Protein AF-A0AAQ3VJ82-F1 (afdb_monomer_lite)

Structure (mmCIF, N/CA/C/O backbone):
data_AF-A0AAQ3VJ82-F1
#
_entry.id   AF-A0AAQ3VJ82-F1
#
loop_
_atom_site.group_PDB
_atom_site.id
_atom_site.type_symbol
_atom_site.label_atom_id
_atom_site.label_alt_id
_atom_site.label_comp_id
_atom_site.label_asym_id
_atom_site.label_entity_id
_atom_site.label_seq_id
_atom_site.pdbx_PDB_ins_code
_atom_site.Cartn_x
_atom_site.Cartn_y
_atom_site.Cartn_z
_atom_site.occupancy
_atom_site.B_iso_or_equiv
_atom_site.auth_seq_id
_atom_site.auth_comp_id
_atom_site.auth_asym_id
_atom_site.auth_atom_id
_atom_site.pdbx_PDB_model_num
ATOM 1 N N . MET A 1 1 ? -21.126 -8.431 14.254 1.00 80.31 1 MET A N 1
ATOM 2 C CA . MET A 1 1 ? -21.073 -7.791 15.590 1.00 80.31 1 MET A CA 1
ATOM 3 C C . MET A 1 1 ? -19.767 -8.140 16.291 1.00 80.31 1 MET A C 1
ATOM 5 O O . MET A 1 1 ? -18.960 -7.246 16.484 1.00 80.31 1 MET A O 1
ATOM 9 N N . ARG A 1 2 ? -19.495 -9.428 16.570 1.00 90.62 2 ARG A N 1
ATOM 10 C CA . ARG A 1 2 ? -18.223 -9.880 17.177 1.00 90.62 2 ARG A CA 1
ATOM 11 C C . ARG A 1 2 ? -16.973 -9.375 16.441 1.00 90.62 2 ARG A C 1
ATOM 13 O O . ARG A 1 2 ? -16.099 -8.816 17.083 1.00 90.62 2 ARG A O 1
ATOM 20 N N . GLN A 1 3 ? -16.903 -9.546 15.116 1.00 94.69 3 GLN A N 1
ATOM 21 C CA . GLN A 1 3 ? -15.734 -9.140 14.318 1.00 94.69 3 GLN A CA 1
ATOM 22 C C . GLN A 1 3 ? -15.453 -7.636 14.415 1.00 94.69 3 GLN A C 1
ATOM 24 O O . GLN A 1 3 ? -14.332 -7.253 14.723 1.00 94.69 3 GLN A O 1
ATOM 29 N N . PHE A 1 4 ? -16.486 -6.805 14.237 1.00 94.12 4 PHE A N 1
ATOM 30 C CA . PHE A 1 4 ? -16.380 -5.355 14.405 1.00 94.12 4 PHE A CA 1
ATOM 31 C C . PHE A 1 4 ? -15.902 -4.973 15.810 1.00 94.12 4 PHE A C 1
ATOM 33 O O . PHE A 1 4 ? -14.953 -4.214 15.940 1.00 94.12 4 PHE A O 1
ATOM 40 N N . GLY A 1 5 ? -16.526 -5.528 16.857 1.00 94.19 5 GLY A N 1
ATOM 41 C CA . GLY A 1 5 ? -16.146 -5.230 18.238 1.00 94.19 5 GLY A CA 1
ATOM 42 C C . GLY A 1 5 ? -14.685 -5.576 18.525 1.00 94.19 5 GLY A C 1
ATOM 43 O O . GLY A 1 5 ? -13.965 -4.749 19.067 1.00 94.19 5 GLY A O 1
ATOM 44 N N . LEU A 1 6 ? -14.225 -6.756 18.094 1.00 96.62 6 LEU A N 1
ATOM 45 C CA . LEU A 1 6 ? -12.824 -7.167 18.239 1.00 96.62 6 LEU A CA 1
ATOM 46 C C . LEU A 1 6 ? -11.866 -6.251 17.465 1.00 96.62 6 LEU A C 1
ATOM 48 O O . LEU A 1 6 ? -10.842 -5.860 18.018 1.00 96.62 6 LEU A O 1
ATOM 52 N N . ALA A 1 7 ? -12.202 -5.885 16.223 1.00 96.94 7 ALA A N 1
ATOM 53 C CA . ALA A 1 7 ? -11.397 -4.968 15.418 1.00 96.94 7 ALA A CA 1
ATOM 54 C C . ALA A 1 7 ? -11.310 -3.581 16.071 1.00 96.94 7 ALA A C 1
ATOM 56 O O . ALA A 1 7 ? -10.218 -3.055 16.262 1.00 96.94 7 ALA A O 1
ATOM 57 N N . LEU A 1 8 ? -12.438 -3.014 16.503 1.00 95.75 8 LEU A N 1
ATOM 58 C CA . LEU A 1 8 ? -12.469 -1.714 17.171 1.00 95.75 8 LEU A CA 1
ATOM 59 C C . LEU A 1 8 ? -11.695 -1.737 18.498 1.00 95.75 8 LEU A C 1
ATOM 61 O O . LEU A 1 8 ? -10.925 -0.822 18.773 1.00 95.75 8 LEU A O 1
ATOM 65 N N . THR A 1 9 ? -11.842 -2.790 19.307 1.00 96.50 9 THR A N 1
ATOM 66 C CA . THR A 1 9 ? -11.055 -2.957 20.538 1.00 96.50 9 THR A CA 1
ATOM 67 C C . THR A 1 9 ? -9.558 -3.040 20.241 1.00 96.50 9 THR A C 1
ATOM 69 O O . THR A 1 9 ? -8.780 -2.380 20.925 1.00 96.50 9 THR A O 1
ATOM 72 N N . ALA A 1 10 ? -9.147 -3.801 19.222 1.00 96.94 10 ALA A N 1
ATOM 73 C CA . ALA A 1 10 ? -7.745 -3.900 18.821 1.00 96.94 10 ALA A CA 1
ATOM 74 C C . ALA A 1 10 ? -7.190 -2.546 18.352 1.00 96.94 10 ALA A C 1
ATOM 76 O O . ALA A 1 10 ? -6.123 -2.134 18.800 1.00 96.94 10 ALA A O 1
ATOM 77 N N . MET A 1 11 ? -7.937 -1.820 17.515 1.00 97.00 11 MET A N 1
ATOM 78 C CA . MET A 1 11 ? -7.560 -0.487 17.037 1.00 97.00 11 MET A CA 1
ATOM 79 C C . MET A 1 11 ? -7.413 0.514 18.190 1.00 97.00 11 MET A C 1
ATOM 81 O O . MET A 1 11 ? -6.442 1.268 18.240 1.00 97.00 11 MET A O 1
ATOM 85 N N . ASN A 1 12 ? -8.350 0.504 19.142 1.00 94.94 12 ASN A N 1
ATOM 86 C CA . ASN A 1 12 ? -8.301 1.381 20.311 1.00 94.94 12 ASN A CA 1
ATOM 87 C C . ASN A 1 12 ? -7.119 1.046 21.228 1.00 94.94 12 ASN A C 1
ATOM 89 O O . ASN A 1 12 ? -6.454 1.958 21.713 1.00 94.94 12 ASN A O 1
ATOM 93 N N . LEU A 1 13 ? -6.831 -0.242 21.444 1.00 94.88 13 LEU A N 1
ATOM 94 C CA . LEU A 1 13 ? -5.669 -0.676 22.222 1.00 94.88 13 LEU A CA 1
ATOM 95 C C . LEU A 1 13 ? -4.364 -0.180 21.588 1.00 94.88 13 LEU A C 1
ATOM 97 O O . LEU A 1 13 ? -3.516 0.374 22.284 1.00 94.88 13 LEU A O 1
ATOM 101 N N . VAL A 1 14 ? -4.217 -0.338 20.269 1.00 94.88 14 VAL A N 1
ATOM 102 C CA . VAL A 1 14 ? -3.027 0.125 19.542 1.00 94.88 14 VAL A CA 1
ATOM 103 C C . VAL A 1 14 ? -2.862 1.637 19.659 1.00 94.88 14 VAL A C 1
ATOM 105 O O . VAL A 1 14 ? -1.775 2.084 20.008 1.00 94.88 14 VAL A O 1
ATOM 108 N N . GLN A 1 15 ? -3.919 2.424 19.446 1.00 92.31 15 GLN A N 1
ATOM 109 C CA . GLN A 1 15 ? -3.841 3.886 19.568 1.00 92.31 15 GLN A CA 1
ATOM 110 C C . GLN A 1 15 ? -3.507 4.368 20.982 1.00 92.31 15 GLN A C 1
ATOM 112 O O . GLN A 1 15 ? -2.839 5.385 21.144 1.00 92.31 15 GLN A O 1
ATOM 117 N N . GLN A 1 16 ? -3.970 3.660 22.014 1.00 90.62 16 GLN A N 1
ATOM 118 C CA . GLN A 1 16 ? -3.642 4.002 23.399 1.00 90.62 16 GLN A CA 1
ATOM 119 C C . GLN A 1 16 ? -2.187 3.676 23.748 1.00 90.62 16 GLN A C 1
ATOM 121 O O . GLN A 1 16 ? -1.597 4.346 24.595 1.00 90.62 16 GLN A O 1
ATOM 126 N N . GLN A 1 17 ? -1.615 2.655 23.108 1.00 92.62 17 GLN A N 1
ATOM 127 C CA . GLN A 1 17 ? -0.292 2.150 23.447 1.00 92.62 17 GLN A CA 1
ATOM 128 C C . GLN A 1 17 ? 0.816 2.753 22.573 1.00 92.62 17 GLN A C 1
ATOM 130 O O . GLN A 1 17 ? 1.857 3.125 23.103 1.00 92.62 17 GLN A O 1
ATOM 135 N N . VAL A 1 18 ? 0.611 2.868 21.258 1.00 94.44 18 VAL A N 1
ATOM 136 C CA . VAL A 1 18 ? 1.641 3.201 20.259 1.00 94.44 18 VAL A CA 1
ATOM 137 C C . VAL A 1 18 ? 1.409 4.603 19.699 1.00 94.44 18 VAL A C 1
ATOM 139 O O . VAL A 1 18 ? 0.488 4.821 18.916 1.00 94.44 18 VAL A O 1
ATOM 142 N N . SER A 1 19 ? 2.261 5.564 20.072 1.00 93.12 19 SER A N 1
ATOM 143 C CA . SER A 1 19 ? 2.052 6.984 19.754 1.00 93.12 19 SER A CA 1
ATOM 144 C C . SER A 1 19 ? 2.958 7.503 18.634 1.00 93.12 19 SER A C 1
ATOM 146 O O . SER A 1 19 ? 4.189 7.481 18.754 1.00 93.12 19 SER A O 1
ATOM 148 N N . SER A 1 20 ? 2.343 8.093 17.602 1.00 93.38 20 SER A N 1
ATOM 149 C CA . SER A 1 20 ? 3.053 8.802 16.525 1.00 93.38 20 SER A CA 1
ATOM 150 C C . SER A 1 20 ? 3.642 10.131 16.985 1.00 93.38 20 SER A C 1
ATOM 152 O O . SER A 1 20 ? 4.711 10.523 16.525 1.00 93.38 20 SER A O 1
ATOM 154 N N . THR A 1 21 ? 3.028 10.783 17.976 1.00 91.88 21 THR A N 1
ATOM 155 C CA . THR A 1 21 ? 3.615 11.973 18.608 1.00 91.88 21 THR A CA 1
ATOM 156 C C . THR A 1 21 ? 4.913 11.627 19.344 1.00 91.88 21 THR A C 1
ATOM 158 O O . THR A 1 21 ? 5.908 12.336 19.197 1.00 91.88 21 THR A O 1
ATOM 161 N N . ARG A 1 22 ? 4.947 10.514 20.096 1.00 93.12 22 ARG A N 1
ATOM 162 C CA . ARG A 1 22 ? 6.192 10.054 20.742 1.00 93.12 22 ARG A CA 1
ATOM 163 C C . ARG A 1 22 ? 7.254 9.682 19.717 1.00 93.12 22 ARG A C 1
ATOM 165 O O . ARG A 1 22 ? 8.410 10.032 19.916 1.00 93.12 22 ARG A O 1
ATOM 172 N N . TYR A 1 23 ? 6.864 9.032 18.621 1.00 94.38 23 TYR A N 1
ATOM 173 C CA . TYR A 1 23 ? 7.785 8.751 17.521 1.00 94.38 23 TYR A CA 1
ATOM 174 C C . TYR A 1 23 ? 8.403 10.032 16.965 1.00 94.38 23 TYR A C 1
ATOM 176 O O . TYR A 1 23 ? 9.620 10.116 16.870 1.00 94.38 23 TYR A O 1
ATOM 184 N N . GLY A 1 24 ? 7.590 11.048 16.661 1.00 92.31 24 GLY A N 1
ATOM 185 C CA . GLY A 1 24 ? 8.089 12.333 16.172 1.00 92.31 24 GLY A CA 1
ATOM 186 C C . GLY A 1 24 ? 9.051 13.014 17.149 1.00 92.31 24 GLY A C 1
ATOM 187 O O . GLY A 1 24 ? 10.057 13.573 16.723 1.00 92.31 24 GLY A O 1
ATOM 188 N N . ALA A 1 25 ? 8.793 12.939 18.458 1.00 92.81 25 ALA A N 1
ATOM 189 C CA . ALA A 1 25 ? 9.717 13.461 19.465 1.00 92.81 25 ALA A CA 1
ATOM 190 C C . ALA A 1 25 ? 11.056 12.701 19.458 1.00 92.81 25 ALA A C 1
ATOM 192 O O . ALA A 1 25 ? 12.106 13.324 19.329 1.00 92.81 25 ALA A O 1
ATOM 193 N N . VAL A 1 26 ? 11.014 11.366 19.520 1.00 95.38 26 VAL A N 1
ATOM 194 C CA . VAL A 1 26 ? 12.213 10.510 19.559 1.00 95.38 26 VAL A CA 1
ATOM 195 C C . VAL A 1 26 ? 13.024 10.615 18.270 1.00 95.38 26 VAL A C 1
ATOM 197 O O . VAL A 1 26 ? 14.235 10.777 18.337 1.00 95.38 26 VAL A O 1
ATOM 200 N N . ALA A 1 27 ? 12.378 10.634 17.103 1.00 94.38 27 ALA A N 1
ATOM 201 C CA . ALA A 1 27 ? 13.052 10.805 15.817 1.00 94.38 27 ALA A CA 1
ATOM 202 C C . ALA A 1 27 ? 13.878 12.103 15.743 1.00 94.38 27 ALA A C 1
ATOM 204 O O . ALA A 1 27 ? 14.888 12.145 15.047 1.00 94.38 27 ALA A O 1
ATOM 205 N N . ASN A 1 28 ? 13.464 13.149 16.467 1.00 93.12 28 ASN A N 1
ATOM 206 C CA . ASN A 1 28 ? 14.141 14.445 16.486 1.00 93.12 28 ASN A CA 1
ATOM 207 C C . ASN A 1 28 ? 15.198 14.585 17.592 1.00 93.12 28 ASN A C 1
ATOM 209 O O . ASN A 1 28 ? 16.050 15.466 17.493 1.00 93.12 28 ASN A O 1
ATOM 213 N N . THR A 1 29 ? 15.146 13.773 18.652 1.00 95.38 29 THR A N 1
ATOM 214 C CA . THR A 1 29 ? 16.066 13.897 19.799 1.00 95.38 29 THR A CA 1
ATOM 215 C C . THR A 1 29 ? 17.057 12.745 19.921 1.00 95.38 29 THR A C 1
ATOM 217 O O . THR A 1 29 ? 18.184 12.969 20.354 1.00 95.38 29 THR A O 1
ATOM 220 N N . SER A 1 30 ? 16.632 11.530 19.575 1.00 94.62 30 SER A N 1
ATOM 221 C CA . SER A 1 30 ? 17.350 10.267 19.792 1.00 94.62 30 SER A CA 1
ATOM 222 C C . SER A 1 30 ? 16.910 9.238 18.733 1.00 94.62 30 SER A C 1
ATOM 224 O O . SER A 1 30 ? 16.205 8.283 19.052 1.00 94.62 30 SER A O 1
ATOM 226 N N . PRO A 1 31 ? 17.215 9.437 17.438 1.00 93.00 31 PRO A N 1
ATOM 227 C CA . PRO A 1 31 ? 16.721 8.572 16.360 1.00 93.00 31 PRO A CA 1
ATOM 228 C C . PRO A 1 31 ? 17.169 7.104 16.476 1.00 93.00 31 PRO A C 1
ATOM 230 O O . PRO A 1 31 ? 16.482 6.213 15.981 1.00 93.00 31 PRO A O 1
ATOM 233 N N . GLU A 1 32 ? 18.283 6.829 17.152 1.00 92.69 32 GLU A N 1
ATOM 234 C CA . GLU A 1 32 ? 18.744 5.483 17.507 1.00 92.69 32 GLU A CA 1
ATOM 235 C C . GLU A 1 32 ? 17.772 4.727 18.428 1.00 92.69 32 GLU A C 1
ATOM 237 O O . GLU A 1 32 ? 17.793 3.499 18.476 1.00 92.69 32 GLU A O 1
ATOM 242 N N . ASP A 1 33 ? 16.885 5.454 19.113 1.00 92.06 33 ASP A N 1
ATOM 243 C CA . ASP A 1 33 ? 15.837 4.917 19.971 1.00 92.06 33 ASP A CA 1
ATOM 244 C C . ASP A 1 33 ? 14.525 4.645 19.215 1.00 92.06 33 ASP A C 1
ATOM 246 O O . ASP A 1 33 ? 13.503 4.338 19.830 1.00 92.06 33 ASP A O 1
ATOM 250 N N . LEU A 1 34 ? 14.492 4.728 17.887 1.00 93.81 34 LEU A N 1
ATOM 251 C CA . LEU A 1 34 ? 13.300 4.320 17.147 1.00 93.81 34 LEU A CA 1
ATOM 252 C C . LEU A 1 34 ? 13.115 2.790 17.197 1.00 93.81 34 LEU A C 1
ATOM 254 O O . LEU A 1 34 ? 14.095 2.046 17.178 1.00 93.81 34 LEU A O 1
ATOM 258 N N . PRO A 1 35 ? 11.867 2.294 17.307 1.00 92.69 35 PRO A N 1
ATOM 259 C CA . PRO A 1 35 ? 11.600 0.861 17.398 1.00 92.69 35 PRO A CA 1
ATOM 260 C C . PRO A 1 35 ? 11.939 0.157 16.080 1.00 92.69 35 PRO A C 1
ATOM 262 O O . PRO A 1 35 ? 11.506 0.589 15.010 1.00 92.69 35 PRO A O 1
ATOM 265 N N . ALA A 1 36 ? 12.658 -0.961 16.161 1.00 87.69 36 ALA A N 1
ATOM 266 C CA . ALA A 1 36 ? 13.044 -1.745 14.987 1.00 87.69 36 ALA A CA 1
ATOM 267 C C . ALA A 1 36 ? 11.925 -2.675 14.483 1.00 87.69 36 ALA A C 1
ATOM 269 O O . ALA A 1 36 ? 11.941 -3.113 13.334 1.00 87.69 36 ALA A O 1
ATOM 270 N N . ASN A 1 37 ? 10.963 -3.001 15.346 1.00 85.00 37 ASN A N 1
ATOM 271 C CA . ASN A 1 37 ? 9.862 -3.931 15.089 1.00 85.00 37 ASN A CA 1
ATOM 272 C C . ASN A 1 37 ? 8.605 -3.517 15.876 1.00 85.00 37 ASN A C 1
ATOM 274 O O . ASN A 1 37 ? 8.601 -2.533 16.623 1.00 85.00 37 ASN A O 1
ATOM 278 N N . ASP A 1 38 ? 7.505 -4.233 15.677 1.00 81.94 38 ASP A N 1
ATOM 279 C CA . ASP A 1 38 ? 6.223 -3.928 16.300 1.00 81.94 38 ASP A CA 1
ATOM 280 C C . ASP A 1 38 ? 6.119 -4.350 17.770 1.00 81.94 38 ASP A C 1
ATOM 282 O O . ASP A 1 38 ? 5.433 -3.664 18.533 1.00 81.94 38 ASP A O 1
ATOM 286 N N . GLU A 1 39 ? 6.844 -5.376 18.227 1.00 85.81 39 GLU A N 1
ATOM 287 C CA . GLU A 1 39 ? 6.975 -5.657 19.663 1.00 85.81 39 GLU A CA 1
ATOM 288 C C . GLU A 1 39 ? 7.676 -4.516 20.422 1.00 85.81 39 GLU A C 1
ATOM 290 O O . GLU A 1 39 ? 7.238 -4.115 21.507 1.00 85.81 39 GLU A O 1
ATOM 295 N N . GLU A 1 40 ? 8.743 -3.950 19.860 1.00 91.19 40 GLU A N 1
ATOM 296 C CA . GLU A 1 40 ? 9.410 -2.765 20.402 1.00 91.19 40 GLU A CA 1
ATOM 297 C C . GLU A 1 40 ? 8.491 -1.547 20.369 1.00 91.19 40 GLU A C 1
ATOM 299 O O . GLU A 1 40 ? 8.404 -0.814 21.356 1.00 91.19 40 GLU A O 1
ATOM 304 N N . ALA A 1 41 ? 7.753 -1.354 19.273 1.00 92.12 41 ALA A N 1
ATOM 305 C CA . ALA A 1 41 ? 6.802 -0.257 19.167 1.00 92.12 41 ALA A CA 1
ATOM 306 C C . ALA A 1 41 ? 5.712 -0.334 20.250 1.00 92.12 41 ALA A C 1
ATOM 308 O O . ALA A 1 41 ? 5.402 0.669 20.895 1.00 92.12 41 ALA A O 1
ATOM 309 N N . LEU A 1 42 ? 5.175 -1.533 20.503 1.00 88.88 42 LEU A N 1
ATOM 310 C CA . LEU A 1 42 ? 4.190 -1.791 21.558 1.00 88.88 42 LEU A CA 1
ATOM 311 C C . LEU A 1 42 ? 4.770 -1.608 22.964 1.00 88.88 42 LEU A C 1
ATOM 313 O O . LEU A 1 42 ? 4.172 -0.921 23.795 1.00 88.88 42 LEU A O 1
ATOM 317 N N . SER A 1 43 ? 5.925 -2.215 23.244 1.00 90.81 43 SER A N 1
ATOM 318 C CA . SER A 1 43 ? 6.533 -2.199 24.582 1.00 90.81 43 SER A CA 1
ATOM 319 C C . SER A 1 43 ? 7.008 -0.807 24.999 1.00 90.81 43 SER A C 1
ATOM 321 O O . SER A 1 43 ? 6.855 -0.426 26.159 1.00 90.81 43 SER A O 1
ATOM 323 N N . ARG A 1 44 ? 7.530 -0.022 24.054 1.00 93.19 44 ARG A N 1
ATOM 324 C CA . ARG A 1 44 ? 8.018 1.346 24.292 1.00 93.19 44 ARG A CA 1
ATOM 325 C C . ARG A 1 44 ? 6.926 2.396 24.095 1.00 93.19 44 ARG A C 1
ATOM 327 O O . ARG A 1 44 ? 7.059 3.534 24.539 1.00 93.19 44 ARG A O 1
ATOM 334 N N . GLY A 1 45 ? 5.840 2.017 23.428 1.00 94.38 45 GLY A N 1
ATOM 335 C CA . GLY A 1 45 ? 4.728 2.890 23.083 1.00 94.38 45 GLY A CA 1
ATOM 336 C C . GLY A 1 45 ? 5.095 3.996 22.095 1.00 94.38 45 GLY A C 1
ATOM 337 O O . GLY A 1 45 ? 4.574 5.110 22.181 1.00 94.38 45 GLY A O 1
ATOM 338 N N . ILE A 1 46 ? 6.020 3.701 21.185 1.00 94.75 46 ILE A N 1
ATOM 339 C CA . ILE A 1 46 ? 6.560 4.607 20.167 1.00 94.75 46 ILE A CA 1
ATOM 340 C C . ILE A 1 46 ? 6.240 3.980 18.812 1.00 94.75 46 ILE A C 1
ATOM 342 O O . ILE A 1 46 ? 6.545 2.813 18.614 1.00 94.75 46 ILE A O 1
ATOM 346 N N . GLY A 1 47 ? 5.640 4.706 17.870 1.00 94.56 47 GLY A N 1
ATOM 347 C CA . GLY A 1 47 ? 5.433 4.154 16.528 1.00 94.56 47 GLY A CA 1
ATOM 348 C C . GLY A 1 47 ? 4.614 5.034 15.596 1.00 94.56 47 GLY A C 1
ATOM 349 O O . GLY A 1 47 ? 3.817 5.859 16.036 1.00 94.56 47 GLY A O 1
ATOM 350 N N . ILE A 1 48 ? 4.804 4.829 14.297 1.00 93.38 48 ILE A N 1
ATOM 351 C CA . ILE A 1 48 ? 4.031 5.467 13.218 1.00 93.38 48 ILE A CA 1
ATOM 352 C C . ILE A 1 48 ? 3.045 4.477 12.592 1.00 93.38 48 ILE A C 1
ATOM 354 O O . ILE A 1 48 ? 2.887 3.356 13.083 1.00 93.38 48 ILE A O 1
ATOM 358 N N . CYS A 1 49 ? 2.389 4.884 11.503 1.00 94.69 49 CYS A N 1
ATOM 359 C CA . CYS A 1 49 ? 1.358 4.108 10.818 1.00 94.69 49 CYS A CA 1
ATOM 360 C C . CYS A 1 49 ? 1.768 2.655 10.535 1.00 94.69 49 CYS A C 1
ATOM 362 O O . CYS A 1 49 ? 1.025 1.737 10.878 1.00 94.69 49 CYS A O 1
ATOM 364 N N . GLY A 1 50 ? 2.990 2.420 10.042 1.00 94.00 50 GLY A N 1
ATOM 365 C CA . GLY A 1 50 ? 3.532 1.071 9.832 1.00 94.00 50 GLY A CA 1
ATOM 366 C C . GLY A 1 50 ? 3.558 0.210 11.095 1.00 94.00 50 GLY A C 1
ATOM 367 O O . GLY A 1 50 ? 3.077 -0.924 11.081 1.00 94.00 50 GLY A O 1
ATOM 368 N N . ASN A 1 51 ? 4.067 0.750 12.206 1.00 94.44 51 ASN A N 1
ATOM 369 C CA . ASN A 1 51 ? 4.138 0.017 13.471 1.00 94.44 51 ASN A CA 1
ATOM 370 C C . ASN A 1 51 ? 2.740 -0.278 14.029 1.00 94.44 51 ASN A C 1
ATOM 372 O O . ASN A 1 51 ? 2.478 -1.380 14.508 1.00 94.44 51 ASN A O 1
ATOM 376 N N . GLN A 1 52 ? 1.839 0.702 13.955 1.00 95.62 52 GLN A N 1
ATOM 377 C CA . GLN A 1 52 ? 0.474 0.579 14.459 1.00 95.62 52 GLN A CA 1
ATOM 378 C C . GLN A 1 52 ? -0.335 -0.451 13.667 1.00 95.62 52 GLN A C 1
ATOM 380 O O . GLN A 1 52 ? -0.998 -1.293 14.271 1.00 95.62 52 GLN A O 1
ATOM 385 N N . VAL A 1 53 ? -0.252 -0.440 12.333 1.00 96.88 53 VAL A N 1
ATOM 386 C CA . VAL A 1 53 ? -0.930 -1.447 11.506 1.00 96.88 53 VAL A CA 1
ATOM 387 C C . VAL A 1 53 ? -0.333 -2.834 11.734 1.00 96.88 53 VAL A C 1
ATOM 389 O O . VAL A 1 53 ? -1.099 -3.779 11.902 1.00 96.88 53 VAL A O 1
ATOM 392 N N . SER A 1 54 ? 0.993 -2.973 11.837 1.00 95.25 54 SER A N 1
ATOM 393 C CA . SER A 1 54 ? 1.617 -4.266 12.163 1.00 95.25 54 SER A CA 1
ATOM 394 C C . SER A 1 54 ? 1.108 -4.826 13.496 1.00 95.25 54 SER A C 1
ATOM 396 O O . SER A 1 54 ? 0.628 -5.961 13.554 1.00 95.25 54 SER A O 1
ATOM 398 N N . ALA A 1 55 ? 1.104 -4.002 14.551 1.00 95.19 55 ALA A N 1
ATOM 399 C CA . ALA A 1 55 ? 0.579 -4.374 15.862 1.00 95.19 55 ALA A CA 1
ATOM 400 C C . ALA A 1 55 ? -0.915 -4.744 15.804 1.00 95.19 55 ALA A C 1
ATOM 402 O O . ALA A 1 55 ? -1.338 -5.749 16.384 1.00 95.19 55 ALA A O 1
ATOM 403 N N . PHE A 1 56 ? -1.715 -3.965 15.071 1.00 96.75 56 PHE A N 1
ATOM 404 C CA . PHE A 1 56 ? -3.136 -4.233 14.867 1.00 96.75 56 PHE A CA 1
ATOM 405 C C . PHE A 1 56 ? -3.373 -5.574 14.170 1.00 96.75 56 PHE A C 1
ATOM 407 O O . PHE A 1 56 ? -4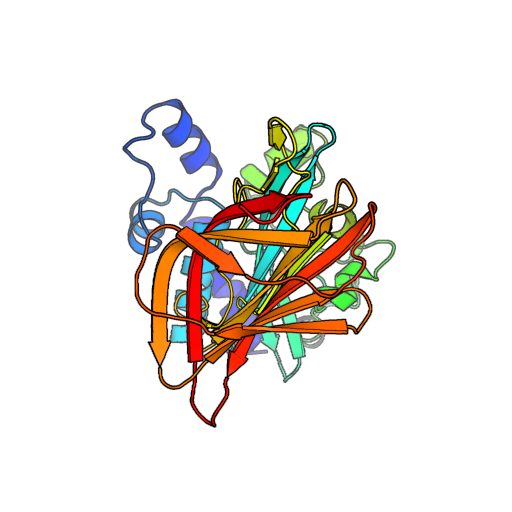.167 -6.374 14.663 1.00 96.75 56 PHE A O 1
ATOM 414 N N . LEU A 1 57 ? -2.677 -5.846 13.063 1.00 96.75 57 LEU A N 1
ATOM 415 C CA . LEU A 1 57 ? -2.799 -7.098 12.312 1.00 96.75 57 LEU A CA 1
ATOM 416 C C . LEU A 1 57 ? -2.371 -8.304 13.158 1.00 96.75 57 LEU A C 1
ATOM 418 O O . LEU A 1 57 ? -3.036 -9.343 13.124 1.00 96.75 57 LEU A O 1
ATOM 422 N N . ASN A 1 58 ? -1.338 -8.139 13.989 1.00 93.75 58 ASN A N 1
ATOM 423 C CA . ASN A 1 58 ? -0.907 -9.141 14.961 1.00 93.75 58 ASN A CA 1
ATOM 424 C C . ASN A 1 58 ? -2.017 -9.483 15.966 1.00 93.75 58 ASN A C 1
ATOM 426 O O . ASN A 1 58 ? -2.338 -10.655 16.181 1.00 93.75 58 ASN A O 1
ATOM 430 N N . ILE A 1 59 ? -2.642 -8.468 16.569 1.00 94.88 59 ILE A N 1
ATOM 431 C CA . ILE A 1 59 ? -3.748 -8.659 17.518 1.00 94.88 59 ILE A CA 1
ATOM 432 C C . ILE A 1 59 ? -4.962 -9.273 16.810 1.00 94.88 59 ILE A C 1
ATOM 434 O O . ILE A 1 59 ? -5.517 -10.262 17.293 1.00 94.88 59 ILE A O 1
ATOM 438 N N . ALA A 1 60 ? -5.353 -8.716 15.661 1.00 96.31 60 ALA A N 1
ATOM 439 C CA . ALA A 1 60 ? -6.508 -9.145 14.880 1.00 96.31 60 ALA A CA 1
ATOM 440 C C . ALA A 1 60 ? -6.409 -10.628 14.495 1.00 96.31 60 ALA A C 1
ATOM 442 O O . ALA A 1 60 ? -7.350 -11.392 14.726 1.00 96.31 60 ALA A O 1
ATOM 443 N N . THR A 1 61 ? -5.243 -11.055 14.005 1.00 94.12 61 THR A N 1
ATOM 444 C CA . THR A 1 61 ? -4.978 -12.453 13.643 1.00 94.12 61 THR A CA 1
ATOM 445 C C . THR A 1 61 ? -5.088 -13.372 14.863 1.00 94.12 61 THR A C 1
ATOM 447 O O . THR A 1 61 ? -5.774 -14.394 14.808 1.00 94.12 61 THR A O 1
ATOM 450 N N . ARG A 1 62 ? -4.502 -12.990 16.009 1.00 94.38 62 ARG A N 1
ATOM 451 C CA . ARG A 1 62 ? -4.542 -13.793 17.251 1.00 94.38 62 ARG A CA 1
ATOM 452 C C . ARG A 1 62 ? -5.951 -13.969 17.820 1.00 94.38 62 ARG A C 1
ATOM 454 O O . ARG A 1 62 ? -6.228 -14.993 18.438 1.00 94.38 62 ARG A O 1
ATOM 461 N N . VAL A 1 63 ? -6.853 -13.009 17.604 1.00 95.69 63 VAL A N 1
ATOM 462 C CA . VAL A 1 63 ? -8.262 -13.114 18.036 1.00 95.69 63 VAL A CA 1
ATOM 463 C C . VAL A 1 63 ? -9.186 -13.722 16.965 1.00 95.69 63 VAL A C 1
ATOM 465 O O . VAL A 1 63 ? -10.408 -13.791 17.156 1.00 95.69 63 VAL A O 1
ATOM 468 N N . GLY A 1 64 ? -8.607 -14.218 15.866 1.00 95.06 64 GLY A N 1
ATOM 469 C CA . GLY A 1 64 ? -9.297 -14.961 14.812 1.00 95.06 64 GLY A CA 1
ATOM 470 C C . GLY A 1 64 ? -10.046 -14.084 13.809 1.00 95.06 64 GLY A C 1
ATOM 471 O O . GLY A 1 64 ? -11.106 -14.488 13.327 1.00 95.06 64 GLY A O 1
ATOM 472 N N . LEU A 1 65 ? -9.553 -12.875 13.532 1.00 96.38 65 LEU A N 1
ATOM 473 C CA . LEU A 1 65 ? -10.056 -12.033 12.445 1.00 96.38 65 LEU A CA 1
ATOM 474 C C . LEU A 1 65 ? -9.276 -12.303 11.155 1.00 96.38 65 LEU A C 1
ATOM 476 O O . LEU A 1 65 ? -8.057 -12.442 11.175 1.00 96.38 65 LEU A O 1
ATOM 480 N N . GLU A 1 66 ? -9.989 -12.323 10.029 1.00 96.31 66 GLU A N 1
ATOM 481 C CA . GLU A 1 66 ? -9.382 -12.220 8.699 1.00 96.31 66 GLU A CA 1
ATOM 482 C C . GLU A 1 66 ? -9.143 -10.729 8.430 1.00 96.31 66 GLU A C 1
ATOM 484 O O . GLU A 1 66 ? -10.100 -9.954 8.325 1.00 96.31 66 GLU A O 1
ATOM 489 N N . ALA A 1 67 ? -7.877 -10.321 8.405 1.00 96.94 67 ALA A N 1
ATOM 490 C CA . ALA A 1 67 ? -7.458 -8.933 8.274 1.00 96.94 67 ALA A CA 1
ATOM 491 C C . ALA A 1 67 ? -6.206 -8.839 7.403 1.00 96.94 67 ALA A C 1
ATOM 493 O O . ALA A 1 67 ? -5.371 -9.735 7.464 1.00 96.94 67 ALA A O 1
ATOM 494 N N . ARG A 1 68 ? -6.071 -7.753 6.640 1.00 97.50 68 ARG A N 1
ATOM 495 C CA . ARG A 1 68 ? -4.925 -7.482 5.761 1.00 97.50 68 ARG A C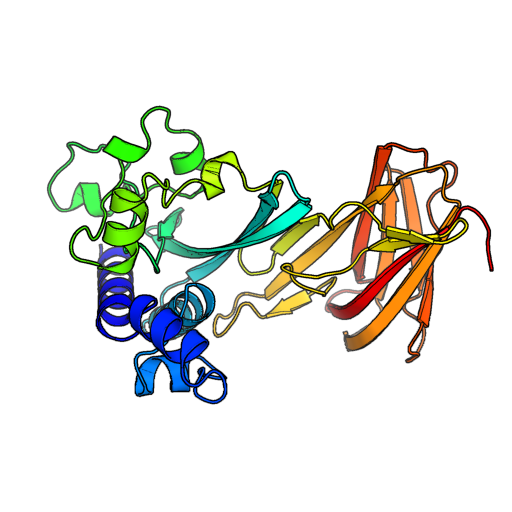A 1
ATOM 496 C C . ARG A 1 68 ? -4.512 -6.018 5.816 1.00 97.50 68 ARG A C 1
ATOM 498 O O . ARG A 1 68 ? -5.339 -5.163 6.144 1.00 97.50 68 ARG A O 1
ATOM 505 N N . SER A 1 69 ? -3.267 -5.724 5.465 1.00 97.81 69 SER A N 1
ATOM 506 C CA . SER A 1 69 ? -2.814 -4.344 5.277 1.00 97.81 69 SER A CA 1
ATOM 507 C C . SER A 1 69 ? -3.476 -3.687 4.064 1.00 97.81 69 SER A C 1
ATOM 509 O O . SER A 1 69 ? -3.901 -4.350 3.111 1.00 97.81 69 SER A O 1
ATOM 511 N N . LEU A 1 70 ? -3.553 -2.362 4.099 1.00 97.56 70 LEU A N 1
ATOM 512 C CA . LEU A 1 70 ? -3.853 -1.528 2.948 1.00 97.56 70 LEU A CA 1
ATOM 513 C C . LEU A 1 70 ? -2.853 -0.372 2.916 1.00 97.56 70 LEU A C 1
ATOM 515 O O . LEU A 1 70 ? -2.929 0.536 3.738 1.00 97.56 70 LEU A O 1
ATOM 519 N N . GLU A 1 71 ? -1.900 -0.434 1.995 1.00 97.00 71 GLU A N 1
ATOM 520 C CA . GLU A 1 71 ? -0.808 0.534 1.870 1.00 97.00 71 GLU A CA 1
ATOM 521 C C . GLU A 1 71 ? -1.068 1.493 0.716 1.00 97.00 71 GLU A C 1
ATOM 523 O O . GLU A 1 71 ? -1.469 1.058 -0.357 1.00 97.00 71 GLU A O 1
ATOM 528 N N . PHE A 1 72 ? -0.802 2.775 0.922 1.00 95.69 72 PHE A N 1
ATOM 529 C CA . PHE A 1 72 ? -0.995 3.856 -0.035 1.00 95.69 72 PHE A CA 1
ATOM 530 C C . PHE A 1 72 ? 0.338 4.531 -0.318 1.00 95.69 72 PHE A C 1
ATOM 532 O O . PHE A 1 72 ? 1.105 4.774 0.614 1.00 95.69 72 PHE A O 1
ATOM 539 N N . TYR A 1 73 ? 0.567 4.899 -1.575 1.00 92.44 73 TYR A N 1
ATOM 540 C CA . TYR A 1 73 ? 1.757 5.637 -1.992 1.00 92.44 73 TYR A CA 1
ATOM 541 C C . TYR A 1 73 ? 1.362 6.758 -2.946 1.00 92.44 73 TYR A C 1
ATOM 543 O O . TYR A 1 73 ? 0.423 6.602 -3.728 1.00 92.44 73 TYR A O 1
ATOM 551 N N . TRP A 1 74 ? 2.047 7.895 -2.852 1.00 90.88 74 TRP A N 1
ATOM 552 C CA . TRP A 1 74 ? 1.884 9.015 -3.777 1.00 90.88 74 TRP A CA 1
ATOM 553 C C . TRP A 1 74 ? 3.112 9.923 -3.775 1.00 90.88 74 TRP A C 1
ATOM 555 O O . TRP A 1 74 ? 3.814 9.993 -2.767 1.00 90.88 74 TRP A O 1
ATOM 565 N N . PRO A 1 75 ? 3.399 10.628 -4.877 1.00 86.06 75 PRO A N 1
ATOM 566 C CA . PRO A 1 75 ? 4.366 11.711 -4.883 1.00 86.06 75 PRO A CA 1
ATOM 567 C C . PRO A 1 75 ? 3.702 13.019 -4.424 1.00 86.06 75 PRO A C 1
ATOM 569 O O . PRO A 1 75 ? 2.497 13.217 -4.606 1.00 86.06 75 PRO A O 1
ATOM 572 N N . ASP A 1 76 ? 4.481 13.937 -3.861 1.00 83.25 76 ASP A N 1
ATOM 573 C CA . ASP A 1 76 ? 4.101 15.350 -3.811 1.00 83.25 76 ASP A CA 1
ATOM 574 C C . ASP A 1 76 ? 4.571 16.117 -5.060 1.00 83.25 76 ASP A C 1
ATOM 576 O O . ASP A 1 76 ? 5.094 15.543 -6.016 1.00 83.25 76 ASP A O 1
ATOM 580 N N . GLU A 1 77 ? 4.364 17.436 -5.073 1.00 81.88 77 GLU A N 1
ATOM 581 C CA . GLU A 1 77 ? 4.752 18.311 -6.189 1.00 81.88 77 GLU A CA 1
ATOM 582 C C . GLU A 1 77 ? 6.268 18.336 -6.449 1.00 81.88 77 GLU A C 1
ATOM 584 O O . GLU A 1 77 ? 6.694 18.661 -7.557 1.00 81.88 77 GLU A O 1
ATOM 589 N N . ALA A 1 78 ? 7.083 17.980 -5.451 1.00 80.44 78 ALA A N 1
ATOM 590 C CA . ALA A 1 78 ? 8.534 17.870 -5.557 1.00 80.44 78 ALA A CA 1
ATOM 591 C C . ALA A 1 78 ? 8.997 16.435 -5.889 1.00 80.44 78 ALA A C 1
ATOM 593 O O . ALA A 1 78 ? 10.195 16.154 -5.827 1.00 80.44 78 ALA A O 1
ATOM 594 N N . ASP A 1 79 ? 8.063 15.541 -6.244 1.00 75.56 79 ASP A N 1
ATOM 595 C CA . ASP A 1 79 ? 8.272 14.105 -6.480 1.00 75.56 79 ASP A CA 1
ATOM 596 C C . ASP A 1 79 ? 8.856 13.367 -5.258 1.00 75.56 79 ASP A C 1
ATOM 598 O O . ASP A 1 79 ? 9.468 12.303 -5.375 1.00 75.56 79 ASP A O 1
ATOM 602 N N . VAL A 1 80 ? 8.654 13.917 -4.053 1.00 81.75 80 VAL A N 1
ATOM 603 C CA . VAL A 1 80 ? 8.967 13.220 -2.804 1.00 81.75 80 VAL A CA 1
ATOM 604 C C . VAL A 1 80 ? 7.853 12.219 -2.539 1.00 81.75 80 VAL A C 1
ATOM 606 O O . VAL A 1 80 ? 6.670 12.562 -2.547 1.00 81.75 80 VAL A O 1
ATOM 609 N N . ARG A 1 81 ? 8.226 10.958 -2.314 1.00 85.12 81 ARG A N 1
ATOM 610 C CA . ARG A 1 81 ? 7.263 9.891 -2.046 1.00 85.12 81 ARG A CA 1
ATOM 611 C C . ARG A 1 81 ? 6.762 9.955 -0.610 1.00 85.12 81 ARG A C 1
ATOM 613 O O . ARG A 1 81 ? 7.536 9.932 0.343 1.00 85.12 81 ARG A O 1
ATOM 620 N N . HIS A 1 82 ? 5.444 9.976 -0.495 1.00 88.62 82 HIS A N 1
ATOM 621 C CA . HIS A 1 82 ? 4.683 9.847 0.734 1.00 88.62 82 HIS A CA 1
ATOM 622 C C . HIS A 1 82 ? 3.993 8.491 0.757 1.00 88.62 82 HIS A C 1
ATOM 624 O O . HIS A 1 82 ? 3.691 7.896 -0.284 1.00 88.62 82 HIS A O 1
ATOM 630 N N . SER A 1 83 ? 3.727 8.010 1.964 1.00 92.88 83 SER A N 1
ATOM 631 C CA . SER A 1 83 ? 3.037 6.747 2.167 1.00 92.88 83 SER A CA 1
ATOM 632 C C . SER A 1 83 ? 2.148 6.801 3.393 1.00 92.88 83 SER A C 1
ATOM 634 O O . SER A 1 83 ? 2.495 7.439 4.387 1.00 92.88 83 SER A O 1
ATOM 636 N N . HIS A 1 84 ? 1.060 6.046 3.355 1.00 95.94 84 HIS A N 1
ATOM 637 C CA . HIS A 1 84 ? 0.245 5.752 4.528 1.00 95.94 84 HIS A CA 1
ATOM 638 C C . HIS A 1 84 ? -0.146 4.284 4.524 1.00 95.94 84 HIS A C 1
ATOM 640 O O . HIS A 1 84 ? -0.153 3.639 3.478 1.00 95.94 84 HIS A O 1
ATOM 646 N N . ILE A 1 85 ? -0.479 3.743 5.686 1.00 96.94 85 ILE A N 1
ATOM 647 C CA . ILE A 1 85 ? -0.939 2.365 5.800 1.00 96.94 85 ILE A CA 1
ATOM 648 C C . ILE A 1 85 ? -2.107 2.289 6.772 1.00 96.94 85 ILE A C 1
ATOM 650 O O . ILE A 1 85 ? -2.108 2.895 7.840 1.00 96.94 85 ILE A O 1
ATOM 654 N N . ALA A 1 86 ? -3.096 1.508 6.370 1.00 97.94 86 ALA A N 1
ATOM 655 C CA . ALA A 1 86 ? -4.308 1.195 7.095 1.00 97.94 86 ALA A CA 1
ATOM 656 C C . ALA A 1 86 ? -4.540 -0.327 7.061 1.00 97.94 86 ALA A C 1
ATOM 658 O O . ALA A 1 86 ? -3.676 -1.097 6.632 1.00 97.94 86 ALA A O 1
ATOM 659 N N . ALA A 1 87 ? -5.707 -0.778 7.512 1.00 98.25 87 ALA A N 1
ATOM 660 C CA . ALA A 1 87 ? -6.086 -2.182 7.494 1.00 98.25 87 ALA A CA 1
ATOM 661 C C . ALA A 1 87 ? -7.491 -2.388 6.921 1.00 98.25 87 ALA A C 1
ATOM 663 O O . ALA A 1 87 ? -8.375 -1.536 7.027 1.00 98.25 87 ALA A O 1
ATOM 664 N N . GLU A 1 88 ? -7.717 -3.570 6.358 1.00 97.88 88 GLU A N 1
ATOM 665 C CA . GLU A 1 88 ? -9.050 -4.069 6.049 1.00 97.88 88 GLU A CA 1
ATOM 666 C C . GLU A 1 88 ? -9.335 -5.309 6.895 1.00 97.88 88 GLU A C 1
ATOM 668 O O . GLU A 1 88 ? -8.509 -6.215 6.978 1.00 97.88 88 GLU A O 1
ATOM 673 N N . VAL A 1 89 ? -10.519 -5.369 7.504 1.00 97.25 89 VAL A N 1
ATOM 674 C CA . VAL A 1 89 ? -10.986 -6.528 8.277 1.00 97.25 89 VAL A CA 1
ATOM 675 C C . VAL A 1 89 ? -12.248 -7.073 7.641 1.00 97.25 89 VAL A C 1
ATOM 677 O O . VAL A 1 89 ? -13.159 -6.318 7.301 1.00 97.25 89 VAL A O 1
ATOM 680 N N . LYS A 1 90 ? -12.347 -8.392 7.503 1.00 95.75 90 LYS A N 1
ATOM 681 C CA . LYS A 1 90 ? -13.547 -9.021 6.961 1.00 95.75 90 LYS A CA 1
ATOM 682 C C . LYS A 1 90 ? -14.632 -9.126 8.028 1.00 95.75 90 LYS A C 1
ATOM 684 O O . LYS A 1 90 ? -14.535 -9.910 8.973 1.00 95.75 90 LYS A O 1
ATOM 689 N N . ILE A 1 91 ? -15.696 -8.350 7.859 1.00 93.00 91 ILE A N 1
ATOM 690 C CA . ILE A 1 91 ? -16.865 -8.305 8.735 1.00 93.00 91 ILE A CA 1
ATOM 691 C C . ILE A 1 91 ? -18.066 -8.834 7.956 1.00 93.00 91 ILE A C 1
ATOM 693 O O . ILE A 1 91 ? -18.438 -8.292 6.918 1.00 93.00 91 ILE A O 1
ATOM 697 N N . SER A 1 92 ? -18.674 -9.921 8.437 1.00 89.19 92 SER A N 1
ATOM 698 C CA . SER A 1 92 ? -19.827 -10.561 7.781 1.00 89.19 92 SER A CA 1
ATOM 699 C C . SER A 1 92 ? -19.581 -10.873 6.291 1.00 89.19 92 SER A C 1
ATOM 701 O O . SER A 1 92 ? -20.469 -10.720 5.456 1.00 89.19 92 SER A O 1
ATOM 703 N N . GLY A 1 93 ? -18.352 -11.274 5.945 1.00 91.50 93 GLY A N 1
ATOM 704 C CA . GLY A 1 93 ? -17.948 -11.601 4.573 1.00 91.50 93 GLY A CA 1
ATOM 705 C C . GLY A 1 93 ? -17.549 -10.408 3.697 1.00 91.50 93 GLY A C 1
ATOM 706 O O . GLY A 1 93 ? -17.122 -10.632 2.567 1.00 91.50 93 GLY A O 1
ATOM 707 N N . LYS A 1 94 ? -17.633 -9.168 4.195 1.00 93.44 94 LYS A N 1
ATOM 708 C CA . LYS A 1 94 ? -17.249 -7.948 3.468 1.00 93.44 94 LYS A CA 1
ATOM 709 C C . LYS A 1 94 ? -16.006 -7.311 4.077 1.00 93.44 94 LYS A C 1
ATOM 711 O O . LYS A 1 94 ? -15.857 -7.309 5.294 1.00 93.44 94 LYS A O 1
ATOM 716 N N . TRP A 1 95 ? -15.131 -6.762 3.241 1.00 96.69 95 TRP A N 1
ATOM 717 C CA . TRP A 1 95 ? -13.995 -5.973 3.714 1.00 96.69 95 TRP A CA 1
ATOM 718 C C . TRP A 1 95 ? -14.481 -4.635 4.268 1.00 96.69 95 TRP A C 1
ATOM 720 O O . TRP A 1 95 ? -15.216 -3.921 3.594 1.00 96.69 95 TRP A O 1
ATOM 730 N N . ALA A 1 96 ? -14.070 -4.317 5.488 1.00 97.00 96 ALA A N 1
ATOM 731 C CA . ALA A 1 96 ? -14.323 -3.051 6.156 1.00 97.00 96 ALA A CA 1
ATOM 732 C C . ALA A 1 96 ? -12.995 -2.323 6.371 1.00 97.00 96 ALA A C 1
ATOM 734 O O . ALA A 1 96 ? -12.027 -2.941 6.819 1.00 97.00 96 ALA A O 1
ATOM 735 N N . PHE A 1 97 ? -12.957 -1.033 6.049 1.00 97.69 97 PHE A N 1
ATOM 736 C CA . PHE A 1 97 ? -11.764 -0.198 6.137 1.00 97.69 97 PHE A CA 1
ATOM 737 C C . PHE A 1 97 ? -11.574 0.378 7.545 1.00 97.69 97 PHE A C 1
ATOM 739 O O . PHE A 1 97 ? -12.502 0.952 8.119 1.00 97.69 97 PHE A O 1
ATOM 746 N N . PHE A 1 98 ? -10.357 0.237 8.073 1.00 97.94 98 PHE A N 1
ATOM 747 C CA . PHE A 1 98 ? -9.918 0.779 9.355 1.00 97.94 98 PHE A CA 1
ATOM 748 C C . PHE A 1 98 ? -8.592 1.514 9.176 1.00 97.94 98 PHE A C 1
ATOM 750 O O . PHE A 1 98 ? -7.563 0.901 8.889 1.00 97.94 98 PHE A O 1
ATOM 757 N N . ASP A 1 99 ? -8.597 2.819 9.409 1.00 97.31 99 ASP A N 1
ATOM 758 C CA . ASP A 1 99 ? -7.379 3.597 9.574 1.00 97.31 99 ASP A CA 1
ATOM 759 C C . ASP A 1 99 ? -6.945 3.521 11.040 1.00 97.31 99 ASP A C 1
ATOM 761 O O . ASP A 1 99 ? -7.495 4.197 11.912 1.00 97.31 99 ASP A O 1
ATOM 765 N N . VAL A 1 100 ? -5.986 2.638 11.317 1.00 96.88 100 VAL A N 1
ATOM 766 C CA . VAL A 1 100 ? -5.533 2.356 12.684 1.00 96.88 100 VAL A CA 1
ATOM 767 C C . VAL A 1 100 ? -4.867 3.580 13.309 1.00 96.88 100 VAL A C 1
ATOM 769 O O . VAL A 1 100 ? -5.025 3.812 14.506 1.00 96.88 100 VAL A O 1
ATOM 772 N N . THR A 1 101 ? -4.166 4.376 12.501 1.00 94.62 101 THR A N 1
ATOM 773 C CA . THR A 1 101 ? -3.425 5.555 12.956 1.00 94.62 101 THR A CA 1
ATOM 774 C C . THR A 1 101 ? -4.344 6.673 13.385 1.00 94.62 101 THR A C 1
ATOM 776 O O . THR A 1 101 ? -4.155 7.244 14.455 1.00 94.62 101 THR A O 1
ATOM 779 N N . TRP A 1 102 ? -5.382 6.935 12.597 1.00 94.00 102 TRP A N 1
ATOM 780 C CA . TRP A 1 102 ? -6.368 7.969 12.912 1.00 94.00 102 TRP A CA 1
ATOM 781 C C . TRP A 1 102 ? -7.527 7.460 13.763 1.00 94.00 102 TRP A C 1
ATOM 783 O O . TRP A 1 102 ? -8.469 8.203 14.050 1.00 94.00 102 TRP A O 1
ATOM 793 N N . GLY A 1 103 ? -7.514 6.175 14.119 1.00 94.81 103 GLY A N 1
ATOM 794 C CA . GLY A 1 103 ? -8.613 5.540 14.829 1.00 94.81 103 GLY A CA 1
ATOM 795 C C . GLY A 1 103 ? -9.935 5.630 14.105 1.00 94.81 103 GLY A C 1
ATOM 796 O O . GLY A 1 103 ? -10.969 5.820 14.745 1.00 94.81 103 GLY A O 1
ATOM 797 N N . THR A 1 104 ? -9.882 5.566 12.778 1.00 95.56 104 THR A N 1
ATOM 798 C CA . THR A 1 104 ? -10.999 5.940 11.926 1.00 95.56 104 THR A CA 1
ATOM 799 C C . THR A 1 104 ? -11.578 4.745 11.189 1.00 95.56 104 THR A C 1
ATOM 801 O O . THR A 1 104 ? -10.863 3.894 10.669 1.00 95.56 104 THR A O 1
ATOM 804 N N . TYR A 1 105 ? -12.901 4.710 11.099 1.00 95.88 105 TYR A N 1
ATOM 805 C CA . TYR A 1 105 ? -13.638 3.854 10.173 1.00 95.88 105 TYR A CA 1
ATOM 806 C C . TYR A 1 105 ? -14.802 4.642 9.566 1.00 95.88 105 TYR A C 1
ATOM 808 O O . TYR A 1 105 ? -15.204 5.677 10.097 1.00 95.88 105 TYR A O 1
ATOM 816 N N . PHE A 1 106 ? -15.360 4.160 8.456 1.00 95.25 106 PHE A N 1
ATOM 817 C CA . PHE A 1 106 ? -16.403 4.878 7.715 1.00 95.25 106 PHE A CA 1
ATOM 818 C C . PHE A 1 106 ? -17.706 4.092 7.732 1.00 95.25 106 PHE A C 1
ATOM 820 O O . PHE A 1 106 ? -17.714 2.895 7.454 1.00 95.25 106 PHE A O 1
ATOM 827 N N . ARG A 1 107 ? -18.817 4.752 8.058 1.00 93.62 107 ARG A N 1
ATOM 828 C CA . ARG A 1 107 ? -20.152 4.138 8.099 1.00 93.62 107 ARG A CA 1
ATOM 829 C C . ARG A 1 107 ? -20.920 4.426 6.817 1.00 93.62 107 ARG A C 1
ATOM 831 O O . ARG A 1 107 ? -20.772 5.493 6.233 1.00 93.62 107 ARG A O 1
ATOM 838 N N . ARG A 1 108 ? -21.782 3.502 6.395 1.00 92.00 108 ARG A N 1
ATOM 839 C CA . ARG A 1 108 ? -22.667 3.699 5.239 1.00 92.00 108 ARG A CA 1
ATOM 840 C C . ARG A 1 108 ? -23.679 4.810 5.466 1.00 92.00 108 ARG A C 1
ATOM 842 O O . ARG A 1 108 ? -23.824 5.664 4.603 1.00 92.00 108 ARG A O 1
ATOM 849 N N . ASP A 1 109 ? -24.346 4.795 6.612 1.00 89.69 109 ASP A N 1
ATOM 850 C CA . ASP A 1 109 ? -25.245 5.857 7.047 1.00 89.69 109 ASP A CA 1
ATOM 851 C C . ASP A 1 109 ? -24.622 6.566 8.265 1.00 89.69 109 ASP A C 1
ATOM 853 O O . ASP A 1 109 ? -24.437 5.939 9.317 1.00 89.69 109 ASP A O 1
ATOM 857 N N . PRO A 1 110 ? -24.269 7.859 8.150 1.00 85.19 110 PRO A N 1
ATOM 858 C CA . PRO A 1 110 ? -23.647 8.609 9.237 1.00 85.19 110 PRO A CA 1
ATOM 859 C C . PRO A 1 110 ? -24.607 8.871 10.407 1.00 85.19 110 PRO A C 1
ATOM 861 O O . PRO A 1 110 ? -24.164 9.092 11.540 1.00 85.19 110 PRO A O 1
ATOM 864 N N . THR A 1 111 ? -25.917 8.803 10.158 1.00 85.38 111 THR A N 1
ATOM 865 C CA . THR A 1 111 ? -26.975 9.018 11.152 1.00 85.38 111 THR A CA 1
ATOM 866 C C . THR A 1 111 ? -27.431 7.724 11.823 1.00 85.38 111 THR A C 1
ATOM 868 O O . THR A 1 111 ? -28.035 7.764 12.899 1.00 85.38 111 THR A O 1
ATOM 871 N N . ALA A 1 112 ? -27.102 6.567 11.238 1.00 82.75 112 ALA A N 1
ATOM 872 C CA . ALA A 1 112 ? -27.516 5.279 11.769 1.00 82.75 112 ALA A CA 1
ATOM 873 C C . ALA A 1 112 ? -26.915 5.013 13.157 1.00 82.75 112 ALA A C 1
ATOM 875 O O . ALA A 1 112 ? -25.705 5.122 13.395 1.00 82.75 112 ALA A O 1
ATOM 876 N N . SER A 1 113 ? -27.784 4.598 14.077 1.00 76.75 113 SER A N 1
ATOM 877 C CA . SER A 1 113 ? -27.454 4.270 15.463 1.00 76.75 113 SER A CA 1
ATOM 878 C C . SER A 1 113 ? -27.876 2.840 15.813 1.00 76.75 113 SER A C 1
ATOM 880 O O . SER A 1 113 ? -28.667 2.207 15.112 1.00 76.75 113 SER A O 1
ATOM 882 N N . GLY A 1 114 ? -27.325 2.308 16.905 1.00 76.81 114 GLY A N 1
ATOM 883 C CA . GLY A 1 114 ? -27.618 0.954 17.374 1.00 76.81 114 GLY A CA 1
ATOM 884 C C . GLY A 1 114 ? -26.753 -0.136 16.734 1.00 76.81 114 GLY A C 1
ATOM 885 O O . GLY A 1 114 ? -25.782 0.121 16.034 1.00 76.81 114 GLY A O 1
ATOM 886 N N . GLN A 1 115 ? -27.077 -1.396 17.025 1.00 74.44 115 GLN A N 1
ATOM 887 C CA . GLN A 1 115 ? -26.203 -2.534 16.709 1.00 74.44 115 GLN A CA 1
ATOM 888 C C . GLN A 1 115 ? -26.072 -2.827 15.208 1.00 74.44 115 GLN A C 1
ATOM 890 O O . GLN A 1 115 ? -25.035 -3.324 14.772 1.00 74.44 115 GLN A O 1
ATOM 895 N N . ALA A 1 116 ? -27.110 -2.538 14.419 1.00 76.88 116 ALA A N 1
ATOM 896 C CA . ALA A 1 116 ? -27.111 -2.806 12.982 1.00 76.88 116 ALA A CA 1
ATOM 897 C C . ALA A 1 116 ? -26.105 -1.921 12.229 1.00 76.88 116 ALA A C 1
ATOM 899 O O . ALA A 1 116 ? -25.417 -2.416 11.338 1.00 76.88 116 ALA A O 1
ATOM 900 N N . SER A 1 117 ? -25.940 -0.657 12.643 1.00 78.56 117 SER A N 1
ATOM 901 C CA . SER A 1 117 ? -25.012 0.277 11.992 1.00 78.56 117 SER A CA 1
ATOM 902 C C . SER A 1 117 ? -23.543 -0.127 12.155 1.00 78.56 117 SER A C 1
ATOM 904 O O . SER A 1 117 ? -22.717 0.185 11.302 1.00 78.56 117 SER A O 1
ATOM 906 N N . LEU A 1 118 ? -23.219 -0.918 13.186 1.00 75.12 118 LEU A N 1
ATOM 907 C CA . LEU A 1 118 ? -21.880 -1.484 13.403 1.00 75.12 118 LEU A CA 1
ATOM 908 C C . LEU A 1 118 ? -21.490 -2.555 12.365 1.00 75.12 118 LEU A C 1
ATOM 910 O O . LEU A 1 118 ? -20.362 -3.047 12.378 1.00 75.12 118 LEU A O 1
ATOM 914 N N . LEU A 1 119 ? -22.421 -2.975 11.501 1.00 79.94 119 LEU A N 1
ATOM 915 C CA . LEU A 1 119 ? -22.172 -3.918 10.402 1.00 79.94 119 LEU A CA 1
ATOM 916 C C . LEU A 1 119 ? -22.099 -3.238 9.038 1.00 79.94 119 LEU A C 1
ATOM 918 O O . LEU A 1 119 ? -21.740 -3.889 8.060 1.00 79.94 119 LEU A O 1
ATOM 922 N N . GLU A 1 120 ? -22.417 -1.950 8.970 1.00 88.69 120 GLU A N 1
ATOM 923 C CA . GLU A 1 120 ? -22.445 -1.179 7.731 1.00 88.69 120 GLU A CA 1
ATOM 924 C C . GLU A 1 120 ? -21.192 -0.317 7.592 1.00 88.69 120 GLU A C 1
ATOM 926 O O . GLU A 1 120 ? -21.254 0.861 7.239 1.00 88.69 120 GLU A O 1
ATOM 931 N N . ILE A 1 121 ? -20.042 -0.914 7.899 1.00 94.12 121 ILE A N 1
ATOM 932 C CA . ILE A 1 121 ? -18.745 -0.271 7.719 1.00 94.12 121 ILE A CA 1
ATOM 933 C C . ILE A 1 121 ? -18.360 -0.385 6.247 1.00 94.12 121 ILE A C 1
ATOM 935 O O . ILE A 1 121 ? -18.470 -1.458 5.652 1.00 94.12 121 ILE A O 1
ATOM 939 N N . LEU A 1 122 ? -17.951 0.732 5.660 1.00 96.06 122 LEU A N 1
ATOM 940 C CA . LEU A 1 122 ? -17.554 0.808 4.264 1.00 96.06 122 LEU A CA 1
ATOM 941 C C . LEU A 1 122 ? -16.195 0.131 4.060 1.00 96.06 122 LEU A C 1
ATOM 943 O O . LEU A 1 122 ? -15.284 0.251 4.882 1.00 96.06 122 LEU A O 1
ATOM 947 N N . SER A 1 123 ? -16.052 -0.556 2.932 1.00 96.56 123 SER A N 1
ATOM 948 C CA . SER A 1 123 ? -14.740 -0.882 2.364 1.00 96.56 123 SER A CA 1
ATOM 949 C C . SER A 1 123 ? -13.999 0.389 1.929 1.00 96.56 123 SER A C 1
ATOM 951 O O . SER A 1 123 ? -14.599 1.464 1.833 1.00 96.56 123 SER A O 1
ATOM 953 N N . PHE A 1 124 ? -12.705 0.280 1.608 1.00 96.25 124 PHE A N 1
ATOM 954 C CA . PHE A 1 124 ? -11.947 1.434 1.116 1.00 96.25 124 PHE A CA 1
ATOM 955 C C . PHE A 1 124 ? -12.538 2.000 -0.182 1.00 96.25 124 PHE A C 1
ATOM 957 O O . PHE A 1 124 ? -12.705 3.211 -0.296 1.00 96.25 124 PHE A O 1
ATOM 964 N N . ASP A 1 125 ? -12.899 1.139 -1.140 1.00 95.31 125 ASP A N 1
ATOM 965 C CA . ASP A 1 125 ? -13.449 1.579 -2.430 1.00 95.31 125 ASP A CA 1
ATOM 966 C C . ASP A 1 125 ? -14.810 2.263 -2.258 1.00 95.31 125 ASP A C 1
ATOM 968 O O . ASP A 1 125 ? -15.078 3.286 -2.887 1.00 95.31 125 ASP A O 1
ATOM 972 N N . GLU A 1 126 ? -15.655 1.744 -1.363 1.00 96.06 126 GLU A N 1
ATOM 973 C CA . GLU A 1 126 ? -16.927 2.387 -1.037 1.00 96.06 126 GLU A CA 1
ATOM 974 C C . GLU A 1 126 ? -16.703 3.741 -0.356 1.00 96.06 126 GLU A C 1
ATOM 976 O O . GLU A 1 126 ? -17.319 4.718 -0.768 1.00 96.06 126 GLU A O 1
ATOM 981 N N . ALA A 1 127 ? -15.801 3.829 0.629 1.00 95.62 127 ALA A N 1
ATOM 982 C CA . ALA A 1 127 ? -15.472 5.085 1.308 1.00 95.62 127 ALA A CA 1
ATOM 983 C C . ALA A 1 127 ? -14.858 6.123 0.351 1.00 95.62 127 ALA A C 1
ATOM 985 O O . ALA A 1 127 ? -15.166 7.311 0.447 1.00 95.62 127 ALA A O 1
ATOM 986 N N . LYS A 1 128 ? -14.033 5.680 -0.607 1.00 94.12 128 LYS A N 1
ATOM 987 C CA . LYS A 1 128 ? -13.447 6.527 -1.656 1.00 94.12 128 LYS A CA 1
ATOM 988 C C . LYS A 1 128 ? -14.511 7.123 -2.579 1.00 94.12 128 LYS A C 1
ATOM 990 O O . LYS A 1 128 ? -14.333 8.238 -3.058 1.00 94.12 128 LYS A O 1
ATOM 995 N N . ALA A 1 129 ? -15.604 6.399 -2.817 1.00 94.31 129 ALA A N 1
ATOM 996 C CA . ALA A 1 129 ? -16.695 6.828 -3.687 1.00 94.31 129 ALA A CA 1
ATOM 997 C C . ALA A 1 129 ? -17.713 7.773 -3.012 1.00 94.31 129 ALA A C 1
ATOM 999 O O . ALA A 1 129 ? -18.599 8.282 -3.698 1.00 94.31 129 ALA A O 1
ATOM 1000 N N . VAL A 1 130 ? -17.617 8.017 -1.697 1.00 92.38 130 VAL A N 1
ATOM 1001 C CA . VAL A 1 130 ? -18.534 8.912 -0.969 1.00 92.38 130 VAL A CA 1
ATOM 1002 C C . VAL A 1 130 ? -18.156 10.387 -1.196 1.00 92.38 130 VAL A C 1
ATOM 1004 O O . VAL A 1 130 ? -17.048 10.779 -0.828 1.00 92.38 130 VAL A O 1
ATOM 1007 N N . PRO A 1 131 ? -19.062 11.238 -1.727 1.00 86.44 131 PRO A N 1
ATOM 1008 C CA . PRO A 1 131 ? -18.776 12.658 -1.960 1.00 86.44 131 PRO A CA 1
ATOM 1009 C C . PRO A 1 131 ? -18.519 13.477 -0.684 1.00 86.44 131 PRO A C 1
ATOM 1011 O O . PRO A 1 131 ? -17.631 14.322 -0.678 1.00 86.44 131 PRO A O 1
ATOM 1014 N N . ASP A 1 132 ? -19.260 13.212 0.399 1.00 88.31 132 ASP A N 1
ATOM 1015 C CA . ASP A 1 132 ? -19.073 13.836 1.722 1.00 88.31 132 ASP A CA 1
ATOM 1016 C C . ASP A 1 132 ? -18.474 12.831 2.714 1.00 88.31 132 ASP A C 1
ATOM 1018 O O . ASP A 1 132 ? -19.064 12.459 3.727 1.00 88.31 132 ASP A O 1
ATOM 1022 N N . ARG A 1 133 ? -17.293 12.306 2.379 1.00 90.69 133 ARG A N 1
ATOM 1023 C CA . ARG A 1 133 ? -16.640 11.245 3.159 1.00 90.69 133 ARG A CA 1
ATOM 1024 C C . ARG A 1 133 ? -16.459 11.618 4.639 1.00 90.69 133 ARG A C 1
ATOM 1026 O O . ARG A 1 133 ? -16.529 10.736 5.494 1.00 90.69 133 ARG A O 1
ATOM 1033 N N . ALA A 1 134 ? -16.252 12.899 4.948 1.00 87.88 134 ALA A N 1
ATOM 1034 C CA . ALA A 1 134 ? -16.048 13.381 6.311 1.00 87.88 134 ALA A 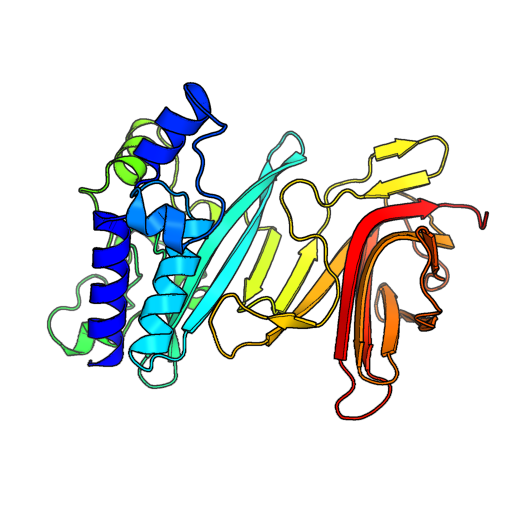CA 1
ATOM 1035 C C . ALA A 1 134 ? -17.264 13.116 7.213 1.00 87.88 134 ALA A C 1
ATOM 1037 O O . ALA A 1 134 ? -17.085 12.652 8.336 1.00 87.88 134 ALA A O 1
ATOM 1038 N N . ALA A 1 135 ? -18.492 13.307 6.715 1.00 91.00 135 ALA A N 1
ATOM 1039 C CA . ALA A 1 135 ? -19.705 13.011 7.483 1.00 91.00 135 ALA A CA 1
ATOM 1040 C C . ALA A 1 135 ? -19.830 11.522 7.855 1.00 91.00 135 ALA A C 1
ATOM 1042 O O . ALA A 1 135 ? -20.425 11.175 8.875 1.00 91.00 135 ALA A O 1
ATOM 1043 N N . HIS A 1 136 ? -19.253 10.636 7.040 1.00 93.81 136 HIS A N 1
ATOM 1044 C CA . HIS A 1 136 ? -19.284 9.187 7.236 1.00 93.81 136 HIS A CA 1
ATOM 1045 C C . HIS A 1 136 ? -18.176 8.674 8.164 1.00 93.81 136 HIS A C 1
ATOM 1047 O O . HIS A 1 136 ? -18.265 7.537 8.643 1.00 93.81 136 HIS A O 1
ATOM 1053 N N . ALA A 1 137 ? -17.147 9.483 8.417 1.00 93.75 137 ALA A N 1
ATOM 1054 C CA . ALA A 1 137 ? -16.024 9.119 9.263 1.00 93.75 137 ALA A CA 1
ATOM 1055 C C . ALA A 1 137 ? -16.441 9.080 10.739 1.00 93.75 137 ALA A C 1
ATOM 1057 O O . ALA A 1 137 ? -17.069 9.998 11.263 1.00 93.75 137 ALA A O 1
ATOM 1058 N N . VAL A 1 138 ? -16.057 8.014 11.433 1.00 93.69 138 VAL A N 1
ATOM 1059 C CA . VAL A 1 138 ? -16.004 7.982 12.894 1.00 93.69 138 VAL A CA 1
ATOM 1060 C C . VAL A 1 138 ? -14.540 8.035 13.270 1.00 93.69 138 VAL A C 1
ATOM 1062 O O . VAL A 1 138 ? -13.825 7.081 12.989 1.00 93.69 138 VAL A O 1
ATOM 1065 N N . THR A 1 139 ? -14.107 9.140 13.866 1.00 92.06 139 THR A N 1
ATOM 1066 C CA . THR A 1 139 ? -12.698 9.443 14.137 1.00 92.06 139 THR A CA 1
ATOM 1067 C C . THR A 1 139 ? -12.413 9.461 15.638 1.00 92.06 139 THR A C 1
ATOM 1069 O O . THR A 1 139 ? -13.307 9.695 16.459 1.00 92.06 139 THR A O 1
ATOM 1072 N N . ASN A 1 140 ? -11.154 9.240 16.021 1.00 89.88 140 ASN A N 1
ATOM 1073 C CA . ASN A 1 140 ? -10.708 9.472 17.391 1.00 89.88 140 ASN A CA 1
ATOM 1074 C C . ASN A 1 140 ? -10.181 10.907 17.549 1.00 89.88 140 ASN A C 1
ATOM 1076 O O . ASN A 1 140 ? -8.977 11.147 17.558 1.00 89.88 140 ASN A O 1
ATOM 1080 N N . GLU A 1 141 ? -11.075 11.879 17.734 1.00 86.75 141 GLU A N 1
ATOM 1081 C CA . GLU A 1 141 ? -10.683 13.292 17.882 1.00 86.75 141 GLU A CA 1
ATOM 1082 C C . GLU A 1 141 ? -9.890 13.607 19.164 1.00 86.75 141 GLU A C 1
ATOM 1084 O O . GLU A 1 141 ? -9.489 14.751 19.387 1.00 86.75 141 GLU A O 1
ATOM 1089 N N . SER A 1 142 ? -9.691 12.636 20.054 1.00 87.38 142 SER A N 1
ATOM 1090 C CA . SER A 1 142 ? -8.838 12.814 21.236 1.00 87.38 142 SER A CA 1
ATOM 1091 C C . SER A 1 142 ? -7.389 12.388 20.980 1.00 87.38 142 SER A C 1
ATOM 1093 O O . SER A 1 142 ? -6.531 12.631 21.826 1.00 87.38 142 SER A O 1
ATOM 1095 N N . GLU A 1 143 ? -7.098 11.769 19.832 1.00 87.25 143 GLU A N 1
ATOM 1096 C CA . GLU A 1 143 ? -5.739 11.412 19.429 1.00 87.25 143 GLU A CA 1
ATOM 1097 C C . GLU A 1 143 ? -4.971 12.679 19.003 1.00 87.25 143 GLU A C 1
ATOM 1099 O O . GLU A 1 143 ? -5.455 13.506 18.222 1.00 87.25 143 GLU A O 1
ATOM 1104 N N . LEU A 1 144 ? -3.785 12.879 19.585 1.00 87.75 144 LEU A N 1
ATOM 1105 C CA . LEU A 1 144 ? -3.037 14.128 19.447 1.00 87.75 144 LEU A CA 1
ATOM 1106 C C . LEU A 1 144 ? -2.448 14.293 18.044 1.00 87.75 144 LEU A C 1
ATOM 1108 O O . LEU A 1 144 ? -2.463 15.403 17.519 1.00 87.75 144 LEU A O 1
ATOM 1112 N N . SER A 1 145 ? -1.951 13.226 17.418 1.00 87.31 145 SER A N 1
ATOM 1113 C CA . SER A 1 145 ? -1.429 13.303 16.052 1.00 87.31 145 SER A CA 1
ATOM 1114 C C . SER A 1 145 ? -2.525 13.681 15.048 1.00 87.31 145 SER A C 1
ATOM 1116 O O . SER A 1 145 ? -2.293 14.554 14.214 1.00 87.31 145 SER A O 1
ATOM 1118 N N . PHE A 1 146 ? -3.738 13.148 15.190 1.00 91.12 146 PHE A N 1
ATOM 1119 C CA . PHE A 1 146 ? -4.914 13.533 14.413 1.00 91.12 146 PHE A CA 1
ATOM 1120 C C . PHE A 1 146 ? -5.266 15.011 14.625 1.00 91.12 146 PHE A C 1
ATOM 1122 O O . PHE A 1 146 ? -5.433 15.765 13.667 1.00 91.12 146 PHE A O 1
ATOM 1129 N N . ARG A 1 147 ? -5.303 15.474 15.883 1.00 91.00 147 ARG A N 1
ATOM 1130 C CA . ARG A 1 147 ? -5.520 16.896 16.208 1.00 91.00 147 ARG A CA 1
ATOM 1131 C C . ARG A 1 147 ? -4.463 17.804 15.584 1.00 91.00 147 ARG A C 1
ATOM 1133 O O . ARG A 1 147 ? -4.812 18.868 15.082 1.00 91.00 147 ARG A O 1
ATOM 1140 N N . LEU A 1 148 ? -3.193 17.402 15.610 1.00 90.50 148 LEU A N 1
ATOM 1141 C CA . LEU A 1 148 ? -2.099 18.177 15.028 1.00 90.50 148 LEU A CA 1
ATOM 1142 C C . LEU A 1 148 ? -2.239 18.303 13.508 1.00 90.50 148 LEU A C 1
ATOM 1144 O O . LEU A 1 148 ? -1.967 19.381 12.988 1.00 90.50 148 LEU A O 1
ATOM 1148 N N . GLN A 1 149 ? -2.708 17.268 12.804 1.00 90.75 149 GLN A N 1
ATOM 1149 C CA . GLN A 1 149 ? -3.028 17.378 11.373 1.00 90.75 149 GLN A CA 1
ATOM 1150 C C . GLN A 1 149 ? -4.079 18.471 11.136 1.00 90.75 149 GLN A C 1
ATOM 1152 O O . GLN A 1 149 ? -3.840 19.415 10.383 1.00 90.75 149 GLN A O 1
ATOM 1157 N N . LEU A 1 150 ? -5.194 18.414 11.873 1.00 91.38 150 LEU A N 1
ATOM 1158 C CA . LEU A 1 150 ? -6.282 19.386 11.736 1.00 91.38 150 LEU A CA 1
ATOM 1159 C C . LEU A 1 150 ? -5.848 20.821 12.071 1.00 91.38 150 LEU A C 1
ATOM 1161 O O . LEU A 1 150 ? -6.193 21.752 11.348 1.00 91.38 150 LEU A O 1
ATOM 1165 N N . ILE A 1 151 ? -5.070 21.015 13.142 1.00 93.38 151 ILE A N 1
ATOM 1166 C CA . ILE A 1 151 ? -4.553 22.338 13.540 1.00 93.38 151 ILE A CA 1
ATOM 1167 C C . ILE A 1 151 ? -3.644 22.923 12.453 1.00 93.38 151 ILE A C 1
ATOM 1169 O O . ILE A 1 151 ? -3.672 24.129 12.214 1.00 93.38 151 ILE A O 1
ATOM 1173 N N . ASN A 1 152 ? -2.881 22.078 11.760 1.00 91.56 152 ASN A N 1
ATOM 1174 C CA . ASN A 1 152 ? -2.027 22.488 10.647 1.00 91.56 152 ASN A CA 1
ATOM 1175 C C . ASN A 1 152 ? -2.774 22.580 9.305 1.00 91.56 152 ASN A C 1
ATOM 1177 O O . ASN A 1 152 ? -2.137 22.755 8.270 1.00 91.56 152 ASN A O 1
ATOM 1181 N N . SER A 1 153 ? -4.112 22.503 9.305 1.00 92.31 153 SER A N 1
ATOM 1182 C CA . SER A 1 153 ? -4.942 22.523 8.090 1.00 92.31 153 SER A CA 1
ATOM 1183 C C . SER A 1 153 ? -4.586 21.416 7.086 1.00 92.31 153 SER A C 1
ATOM 1185 O O . SER A 1 153 ? -4.741 21.590 5.878 1.00 92.31 153 SER A O 1
ATOM 1187 N N . LEU A 1 154 ? -4.102 20.279 7.588 1.00 90.44 154 LEU A N 1
ATOM 1188 C CA . LEU A 1 154 ? -3.822 19.083 6.804 1.00 90.44 154 LEU A CA 1
ATOM 1189 C C . LEU A 1 154 ? -5.031 18.142 6.869 1.00 90.44 154 LEU A C 1
ATOM 1191 O O . LEU A 1 154 ? -5.654 17.998 7.922 1.00 90.44 154 LEU A O 1
ATOM 1195 N N . ASP A 1 155 ? -5.359 17.504 5.744 1.00 90.44 155 ASP A N 1
ATOM 1196 C CA . ASP A 1 155 ? -6.376 16.450 5.680 1.00 90.44 155 ASP A CA 1
ATOM 1197 C C . ASP A 1 155 ? -5.728 15.105 6.057 1.00 90.44 155 ASP A C 1
ATOM 1199 O O . ASP A 1 155 ? -4.899 14.611 5.289 1.00 90.44 155 ASP A O 1
ATOM 1203 N N . PRO A 1 156 ? -6.099 14.474 7.192 1.00 91.19 156 PRO A N 1
ATOM 1204 C CA . PRO A 1 156 ? -5.579 13.159 7.581 1.00 91.19 156 PRO A CA 1
ATOM 1205 C C . PRO A 1 156 ? -5.892 12.057 6.558 1.00 91.19 156 PRO A C 1
ATOM 1207 O O . PRO A 1 156 ? -5.288 10.986 6.590 1.00 91.19 156 PRO A O 1
ATOM 1210 N N . PHE A 1 157 ? -6.861 12.303 5.673 1.00 93.50 157 PHE A N 1
ATOM 1211 C CA . PHE A 1 157 ? -7.390 11.357 4.701 1.00 93.50 157 PHE A CA 1
ATOM 1212 C C . PHE A 1 157 ? -7.040 11.735 3.253 1.00 93.50 157 PHE A C 1
ATOM 1214 O O . PHE A 1 157 ? -7.696 11.262 2.318 1.00 93.50 157 PHE A O 1
ATOM 1221 N N . ASP A 1 158 ? -6.024 12.573 3.036 1.00 91.75 158 ASP A N 1
ATOM 1222 C CA . ASP A 1 158 ? -5.624 13.019 1.697 1.00 91.75 158 ASP A CA 1
ATOM 1223 C C . ASP A 1 158 ? -5.169 11.864 0.785 1.00 91.75 158 ASP A C 1
ATOM 1225 O O . ASP A 1 158 ? -5.317 11.938 -0.436 1.00 91.75 158 ASP A O 1
ATOM 1229 N N . TYR A 1 159 ? -4.732 10.741 1.359 1.00 92.81 159 TYR A N 1
ATOM 1230 C CA . TYR A 1 159 ? -4.418 9.512 0.630 1.00 92.81 159 TYR A CA 1
ATOM 1231 C C . TYR A 1 159 ? -5.587 8.995 -0.225 1.00 92.81 159 TYR A C 1
ATOM 1233 O O . TYR A 1 159 ? -5.357 8.342 -1.240 1.00 92.81 159 TYR A O 1
ATOM 1241 N N . PHE A 1 160 ? -6.850 9.305 0.097 1.00 93.94 160 PHE A N 1
ATOM 1242 C CA . PHE A 1 160 ? -7.975 8.918 -0.765 1.00 93.94 160 PHE A CA 1
ATOM 1243 C C . PHE A 1 160 ? -7.926 9.578 -2.148 1.00 93.94 160 PHE A C 1
ATOM 1245 O O . PHE A 1 160 ? -8.411 8.989 -3.122 1.00 93.94 160 PHE A O 1
ATOM 1252 N N . THR A 1 161 ? -7.385 10.795 -2.228 1.00 91.44 161 THR A N 1
ATOM 1253 C CA . THR A 1 161 ? -7.308 11.589 -3.460 1.00 91.44 161 THR A CA 1
ATOM 1254 C C . THR A 1 161 ? -5.910 11.580 -4.063 1.00 91.44 161 THR A C 1
ATOM 1256 O O . THR A 1 161 ? -5.797 11.551 -5.285 1.00 91.44 161 THR A O 1
ATOM 1259 N N . LYS A 1 162 ? -4.863 11.571 -3.232 1.00 91.19 162 LYS A N 1
ATOM 1260 C CA . LYS A 1 162 ? -3.470 11.655 -3.678 1.00 91.19 162 LYS A CA 1
ATOM 1261 C C . LYS A 1 162 ? -2.859 10.315 -4.075 1.00 91.19 162 LYS A C 1
ATOM 1263 O O . LYS A 1 162 ? -2.006 10.314 -4.954 1.00 91.19 162 LYS A O 1
ATOM 1268 N N . ALA A 1 163 ? -3.280 9.198 -3.464 1.00 90.44 163 ALA A N 1
ATOM 1269 C CA . ALA A 1 163 ? -2.711 7.880 -3.757 1.00 90.44 163 ALA A CA 1
ATOM 1270 C C . ALA A 1 163 ? -2.815 7.538 -5.252 1.00 90.44 163 ALA A C 1
ATOM 1272 O O . ALA A 1 163 ? -3.921 7.410 -5.789 1.00 90.44 163 ALA A O 1
ATOM 1273 N N . ASP A 1 164 ? -1.662 7.349 -5.899 1.00 85.19 164 ASP A N 1
ATOM 1274 C CA . ASP A 1 164 ? -1.547 6.914 -7.298 1.00 85.19 164 ASP A CA 1
ATOM 1275 C C . ASP A 1 164 ? -1.445 5.382 -7.423 1.00 85.19 164 ASP A C 1
ATOM 1277 O O . ASP A 1 164 ? -1.622 4.824 -8.508 1.00 85.19 164 ASP A O 1
ATOM 1281 N N . GLY A 1 165 ? -1.247 4.691 -6.297 1.00 84.56 165 GLY A N 1
ATOM 1282 C CA . GLY A 1 165 ? -1.293 3.241 -6.168 1.00 84.56 165 GLY A CA 1
ATOM 1283 C C . GLY A 1 165 ? -1.543 2.807 -4.724 1.00 84.56 165 GLY A C 1
ATOM 1284 O O . GLY A 1 165 ? -1.321 3.562 -3.774 1.00 84.56 165 GLY A O 1
ATOM 1285 N N . TYR A 1 166 ? -2.026 1.577 -4.557 1.00 92.31 166 TYR A N 1
ATOM 1286 C CA . TYR A 1 166 ? -2.171 0.962 -3.242 1.00 92.31 166 TYR A CA 1
ATOM 1287 C C . TYR A 1 166 ? -2.004 -0.559 -3.297 1.00 92.31 166 TYR A C 1
ATOM 1289 O O . TYR A 1 166 ? -2.294 -1.196 -4.315 1.00 92.31 166 TYR A O 1
ATOM 1297 N N . LEU A 1 167 ? -1.557 -1.143 -2.185 1.00 95.62 167 LEU A N 1
ATOM 1298 C CA . LEU A 1 167 ? -1.412 -2.587 -2.008 1.00 95.62 167 LEU A CA 1
ATOM 1299 C C . LEU A 1 167 ? -2.410 -3.095 -0.975 1.00 95.62 167 LEU A C 1
ATOM 1301 O O . LEU A 1 167 ? -2.464 -2.593 0.141 1.00 95.62 167 LEU A O 1
ATOM 1305 N N . ARG A 1 168 ? -3.173 -4.128 -1.333 1.00 96.19 168 ARG A N 1
ATOM 1306 C CA . ARG A 1 168 ? -4.074 -4.853 -0.428 1.00 96.19 168 ARG A CA 1
ATOM 1307 C C . ARG A 1 168 ? -3.416 -6.149 -0.005 1.00 96.19 168 ARG A C 1
ATOM 1309 O O . ARG A 1 168 ? -3.282 -7.055 -0.825 1.00 96.19 168 ARG A O 1
ATOM 1316 N N . GLY A 1 169 ? -3.007 -6.238 1.254 1.00 96.06 169 GLY A N 1
ATOM 1317 C CA . GLY A 1 169 ? -2.267 -7.376 1.787 1.00 96.06 169 GLY A CA 1
ATOM 1318 C C . GLY A 1 169 ? -1.074 -7.729 0.909 1.00 96.06 169 GLY A C 1
ATOM 1319 O O . GLY A 1 169 ? -1.007 -8.842 0.395 1.00 96.06 169 GLY A O 1
ATOM 1320 N N . LYS A 1 170 ? -0.216 -6.737 0.633 1.00 95.06 170 LYS A N 1
ATOM 1321 C CA . LYS A 1 170 ? 0.940 -6.824 -0.283 1.00 95.06 170 LYS A CA 1
ATOM 1322 C C . LYS A 1 170 ? 0.617 -7.142 -1.755 1.00 95.06 170 LYS A C 1
ATOM 1324 O O . LYS A 1 170 ? 1.531 -7.371 -2.537 1.00 95.06 170 LYS A O 1
ATOM 1329 N N . SER A 1 171 ? -0.655 -7.156 -2.166 1.00 95.81 171 SER A N 1
ATOM 1330 C CA . SER A 1 171 ? -1.054 -7.353 -3.570 1.00 95.81 171 SER A CA 1
ATOM 1331 C C . SER A 1 171 ? -1.407 -6.043 -4.254 1.00 95.81 171 SER A C 1
ATOM 1333 O O . SER A 1 171 ? -2.233 -5.287 -3.744 1.00 95.81 171 SER A O 1
ATOM 1335 N N . GLY A 1 172 ? -0.869 -5.815 -5.448 1.00 94.62 172 GLY A N 1
ATOM 1336 C CA . GLY A 1 172 ? -1.187 -4.644 -6.262 1.00 94.62 172 GLY A CA 1
ATOM 1337 C C . GLY A 1 172 ? -0.002 -4.196 -7.108 1.00 94.62 172 GLY A C 1
ATOM 1338 O O . GLY A 1 172 ? 0.972 -4.929 -7.257 1.00 94.62 172 GLY A O 1
ATOM 1339 N N . ASN A 1 173 ? -0.100 -2.991 -7.665 1.00 92.31 173 ASN A N 1
ATOM 1340 C CA . ASN A 1 173 ? 0.943 -2.404 -8.498 1.00 92.31 173 ASN A CA 1
ATOM 1341 C C . ASN A 1 173 ? 1.543 -1.172 -7.813 1.00 92.31 173 ASN A C 1
ATOM 1343 O O . ASN A 1 173 ? 0.809 -0.253 -7.450 1.00 92.31 173 ASN A O 1
ATOM 1347 N N . ILE A 1 174 ? 2.866 -1.152 -7.672 1.00 88.06 174 ILE A N 1
ATOM 1348 C CA . ILE A 1 174 ? 3.632 -0.040 -7.106 1.00 88.06 174 ILE A CA 1
ATOM 1349 C C . ILE A 1 174 ? 4.186 0.784 -8.261 1.00 88.06 174 ILE A C 1
ATOM 1351 O O . ILE A 1 174 ? 4.990 0.283 -9.040 1.00 88.06 174 ILE A O 1
ATOM 1355 N N . THR A 1 175 ? 3.795 2.046 -8.376 1.00 88.69 175 THR A N 1
ATOM 1356 C CA . THR A 1 175 ? 4.372 2.940 -9.387 1.00 88.69 175 THR A CA 1
ATOM 1357 C C . THR A 1 175 ? 5.627 3.598 -8.824 1.00 88.69 175 THR A C 1
ATOM 1359 O O . THR A 1 175 ? 5.558 4.272 -7.796 1.00 88.69 175 THR A O 1
ATOM 1362 N N . LEU A 1 176 ? 6.775 3.416 -9.483 1.00 87.88 176 LEU A N 1
ATOM 1363 C CA . LEU A 1 176 ? 7.993 4.139 -9.113 1.00 87.88 176 LEU A CA 1
ATOM 1364 C C . LEU A 1 176 ? 7.972 5.562 -9.673 1.00 87.88 176 LEU A C 1
ATOM 1366 O O . LEU A 1 176 ? 7.405 5.825 -10.737 1.00 87.88 176 LEU A O 1
ATOM 1370 N N . ALA A 1 177 ? 8.603 6.468 -8.925 1.00 76.94 177 ALA A N 1
ATOM 1371 C CA . ALA A 1 177 ? 8.734 7.878 -9.268 1.00 76.94 177 ALA A CA 1
ATOM 1372 C C . ALA A 1 177 ? 9.499 8.098 -10.582 1.00 76.94 177 ALA A C 1
ATOM 1374 O O . ALA A 1 177 ? 10.119 7.176 -11.127 1.00 76.94 177 ALA A O 1
ATOM 1375 N N . ALA A 1 178 ? 9.441 9.329 -11.096 1.00 69.88 178 ALA A N 1
ATOM 1376 C CA . ALA A 1 178 ? 10.079 9.662 -12.358 1.00 69.88 178 ALA A CA 1
ATOM 1377 C C . ALA A 1 178 ? 11.594 9.391 -12.280 1.00 69.88 178 ALA A C 1
ATOM 1379 O O . ALA A 1 178 ? 12.238 9.663 -11.263 1.00 69.88 178 ALA A O 1
ATOM 1380 N N . PRO A 1 179 ? 12.193 8.837 -13.343 1.00 74.06 179 PRO A N 1
ATOM 1381 C CA . PRO A 1 179 ? 13.573 8.402 -13.267 1.00 74.06 179 PRO A CA 1
ATOM 1382 C C . PRO A 1 179 ? 14.540 9.583 -13.210 1.00 74.06 179 PRO A C 1
ATOM 1384 O O . PRO A 1 179 ? 14.380 10.580 -13.921 1.00 74.06 179 PRO A O 1
ATOM 1387 N N . ARG A 1 180 ? 15.640 9.423 -12.469 1.00 73.62 180 ARG A N 1
ATOM 1388 C CA . ARG A 1 180 ? 16.806 10.301 -12.636 1.00 73.62 180 ARG A CA 1
ATOM 1389 C C . ARG A 1 180 ? 17.498 9.940 -13.949 1.00 73.62 180 ARG A C 1
ATOM 1391 O O . ARG A 1 180 ? 17.874 8.786 -14.149 1.00 73.62 180 ARG A O 1
ATOM 1398 N N . SER A 1 181 ? 17.654 10.917 -14.841 1.00 75.25 181 SER A N 1
ATOM 1399 C CA . SER A 1 181 ? 18.404 10.738 -16.088 1.00 75.25 181 SER A CA 1
ATOM 1400 C C . SER A 1 181 ? 19.904 10.819 -15.817 1.00 75.25 181 SER A C 1
ATOM 1402 O O . SER A 1 181 ? 20.383 11.794 -15.236 1.00 75.25 181 SER A O 1
ATOM 1404 N N . ASN A 1 182 ? 20.645 9.808 -16.259 1.00 72.38 182 ASN A N 1
ATOM 1405 C CA . ASN A 1 182 ? 22.099 9.779 -16.241 1.00 72.38 182 ASN A CA 1
ATOM 1406 C C . ASN A 1 182 ? 22.617 9.290 -17.600 1.00 72.38 182 ASN A C 1
ATOM 1408 O O . ASN A 1 182 ? 22.726 8.090 -17.838 1.00 72.38 182 ASN A O 1
ATOM 1412 N N . GLY A 1 183 ? 22.901 10.222 -18.514 1.00 70.31 183 GLY A N 1
ATOM 1413 C CA . GLY A 1 183 ? 23.624 9.921 -19.756 1.00 70.31 183 GLY A CA 1
ATOM 1414 C C . GLY A 1 183 ? 22.967 8.892 -20.690 1.00 70.31 183 GLY A C 1
ATOM 1415 O O . GLY A 1 183 ? 23.695 8.161 -21.353 1.00 70.31 183 GLY A O 1
ATOM 1416 N N . GLY A 1 184 ? 21.629 8.825 -20.746 1.00 76.31 184 GLY A N 1
ATOM 1417 C CA . GLY A 1 184 ? 20.880 7.845 -21.561 1.00 76.31 184 GLY A CA 1
ATOM 1418 C C . GLY A 1 184 ? 20.338 6.642 -20.777 1.00 76.31 184 GLY A C 1
ATOM 1419 O O . GLY A 1 184 ? 19.657 5.791 -21.342 1.00 76.31 184 GLY A O 1
ATOM 1420 N N . ALA A 1 185 ? 20.601 6.593 -19.468 1.00 85.94 185 ALA A N 1
ATOM 1421 C CA . ALA A 1 185 ? 19.979 5.663 -18.536 1.00 85.94 185 ALA A CA 1
ATOM 1422 C C . ALA A 1 185 ? 18.994 6.389 -17.609 1.00 85.94 185 ALA A C 1
ATOM 1424 O O . ALA A 1 185 ? 19.248 7.506 -17.150 1.00 85.94 185 ALA A O 1
ATOM 1425 N N . TRP A 1 186 ? 17.883 5.731 -17.305 1.00 91.25 186 TRP A N 1
ATOM 1426 C CA . TRP A 1 186 ? 16.810 6.216 -16.445 1.00 91.25 186 TRP A CA 1
ATOM 1427 C C . TRP A 1 186 ? 16.730 5.347 -15.199 1.00 91.25 186 TRP A C 1
ATOM 1429 O O . TRP A 1 186 ? 16.345 4.182 -15.286 1.00 91.25 186 TRP A O 1
ATOM 1439 N N . VAL A 1 187 ? 17.113 5.913 -14.054 1.00 91.38 187 VAL A N 1
ATOM 1440 C CA . VAL A 1 187 ? 17.214 5.192 -12.779 1.00 91.38 187 VAL A CA 1
ATOM 1441 C C . VAL A 1 187 ? 15.957 5.410 -11.943 1.00 91.38 187 VAL A C 1
ATOM 1443 O O . VAL A 1 187 ? 15.654 6.543 -11.562 1.00 91.38 187 VAL A O 1
ATOM 1446 N N . TYR A 1 188 ? 15.266 4.320 -11.628 1.00 91.38 188 TYR A N 1
ATOM 1447 C CA . TYR A 1 188 ? 14.093 4.262 -10.763 1.00 91.38 188 TYR A CA 1
ATOM 1448 C C . TYR A 1 188 ? 14.505 3.729 -9.391 1.00 91.38 188 TYR A C 1
ATOM 1450 O O . TYR A 1 188 ? 14.985 2.599 -9.270 1.00 91.38 188 TYR A O 1
ATOM 1458 N N . SER A 1 189 ? 14.309 4.550 -8.363 1.00 87.50 189 SER A N 1
ATOM 1459 C CA . SER A 1 189 ? 14.553 4.189 -6.965 1.00 87.50 189 SER A CA 1
ATOM 1460 C C . SER A 1 189 ? 13.255 3.743 -6.292 1.00 87.50 189 SER A C 1
ATOM 1462 O O . SER A 1 189 ? 12.168 4.179 -6.673 1.00 87.50 189 SER A O 1
ATOM 1464 N N . SER A 1 190 ? 13.371 2.901 -5.268 1.00 87.62 190 SER A N 1
ATOM 1465 C CA . SER A 1 190 ? 12.270 2.532 -4.373 1.00 87.62 190 SER A CA 1
ATOM 1466 C C . SER A 1 190 ? 12.182 3.436 -3.135 1.00 87.62 190 SER A C 1
ATOM 1468 O O . SER A 1 190 ? 11.646 3.023 -2.111 1.00 87.62 190 SER A O 1
ATOM 1470 N N . ASP A 1 191 ? 12.747 4.643 -3.171 1.00 85.06 191 ASP A N 1
ATOM 1471 C CA . ASP A 1 191 ? 12.692 5.562 -2.029 1.00 85.06 191 ASP A CA 1
ATOM 1472 C C . ASP A 1 191 ? 11.230 5.882 -1.668 1.00 85.06 191 ASP A C 1
ATOM 1474 O O . ASP A 1 191 ? 10.465 6.381 -2.493 1.00 85.06 191 ASP A O 1
ATOM 1478 N N . GLY A 1 192 ? 10.833 5.568 -0.432 1.00 82.00 192 GLY A N 1
ATOM 1479 C CA . GLY A 1 192 ? 9.472 5.800 0.068 1.00 82.00 192 GLY A CA 1
ATOM 1480 C C . GLY A 1 192 ? 8.404 4.806 -0.414 1.00 82.00 192 GLY A C 1
ATOM 1481 O O . GLY A 1 192 ? 7.224 5.024 -0.149 1.00 82.00 192 GLY A O 1
ATOM 1482 N N . VAL A 1 193 ? 8.782 3.715 -1.093 1.00 88.81 193 VAL A N 1
ATOM 1483 C CA . VAL A 1 193 ? 7.868 2.646 -1.545 1.00 88.81 193 VAL A CA 1
ATOM 1484 C C . VAL A 1 193 ? 8.495 1.255 -1.345 1.00 88.81 193 VAL A C 1
ATOM 1486 O O . VAL A 1 193 ? 9.707 1.147 -1.153 1.00 88.81 193 VAL A O 1
ATOM 1489 N N . PRO A 1 194 ? 7.724 0.152 -1.376 1.00 90.19 194 PRO A N 1
ATOM 1490 C CA . PRO A 1 194 ? 8.303 -1.178 -1.265 1.00 90.19 194 PRO A CA 1
ATOM 1491 C C . PRO A 1 194 ? 9.217 -1.488 -2.449 1.00 90.19 194 PRO A C 1
ATOM 1493 O O . PRO A 1 194 ? 8.954 -1.111 -3.589 1.00 90.19 194 PRO A O 1
ATOM 1496 N N . ASN A 1 195 ? 10.285 -2.223 -2.167 1.00 92.44 195 ASN A N 1
ATOM 1497 C CA . ASN A 1 195 ? 11.361 -2.509 -3.107 1.00 92.44 195 ASN A CA 1
ATOM 1498 C C . ASN A 1 195 ? 11.371 -3.975 -3.561 1.00 92.44 195 ASN A C 1
ATOM 1500 O O . ASN A 1 195 ? 12.430 -4.584 -3.713 1.00 92.44 195 ASN A O 1
ATOM 1504 N N . HIS A 1 196 ? 10.190 -4.571 -3.722 1.00 93.44 196 HIS A N 1
ATOM 1505 C CA . HIS A 1 196 ? 10.063 -5.970 -4.110 1.00 93.44 196 HIS A CA 1
ATOM 1506 C C . HIS A 1 196 ? 9.046 -6.182 -5.229 1.00 93.44 196 HIS A C 1
ATOM 1508 O O . HIS A 1 196 ? 8.074 -5.444 -5.361 1.00 93.44 196 HIS A O 1
ATOM 1514 N N . ILE A 1 197 ? 9.280 -7.229 -6.018 1.00 95.00 197 ILE A N 1
ATOM 1515 C CA . ILE A 1 197 ? 8.380 -7.753 -7.045 1.00 95.00 197 ILE A CA 1
ATOM 1516 C C . ILE A 1 197 ? 8.055 -9.193 -6.661 1.00 95.00 197 ILE A C 1
ATOM 1518 O O . ILE A 1 197 ? 8.949 -9.951 -6.280 1.00 95.00 197 ILE A O 1
ATOM 1522 N N . GLY A 1 198 ? 6.796 -9.591 -6.792 1.00 94.69 198 GLY A N 1
ATOM 1523 C CA . GLY A 1 198 ? 6.353 -10.951 -6.529 1.00 94.69 198 GLY A CA 1
ATOM 1524 C C . GLY A 1 198 ? 5.735 -11.142 -5.148 1.00 94.69 198 GLY A C 1
ATOM 1525 O O . GLY A 1 198 ? 5.118 -10.244 -4.578 1.00 94.69 198 GLY A O 1
ATOM 1526 N N . VAL A 1 199 ? 5.863 -12.366 -4.646 1.00 94.25 199 VAL A N 1
ATOM 1527 C CA . VAL A 1 199 ? 5.064 -12.925 -3.556 1.00 94.25 199 VAL A CA 1
ATOM 1528 C C . VAL A 1 199 ? 5.655 -12.578 -2.186 1.00 94.25 199 VAL A C 1
ATOM 1530 O O . VAL A 1 199 ? 6.718 -13.082 -1.842 1.00 94.25 199 VAL A O 1
ATOM 1533 N N . SER A 1 200 ? 4.958 -11.785 -1.372 1.00 92.88 200 SER A N 1
ATOM 1534 C CA . SER A 1 200 ? 5.411 -11.373 -0.035 1.00 92.88 200 SER A CA 1
ATOM 1535 C C . SER A 1 200 ? 4.354 -11.620 1.041 1.00 92.88 200 SER A C 1
ATOM 1537 O O . SER A 1 200 ? 3.155 -11.483 0.794 1.00 92.88 200 SER A O 1
ATOM 1539 N N . ALA A 1 201 ? 4.800 -11.996 2.241 1.00 92.19 201 ALA A N 1
ATOM 1540 C CA . ALA A 1 201 ? 3.922 -12.171 3.392 1.00 92.19 201 ALA A CA 1
ATOM 1541 C C . ALA A 1 201 ? 3.400 -10.815 3.888 1.00 92.19 201 ALA A C 1
ATOM 1543 O O . ALA A 1 201 ? 4.149 -9.840 3.995 1.00 92.19 201 ALA A O 1
ATOM 1544 N N . ASP A 1 202 ? 2.112 -10.759 4.218 1.00 93.00 202 ASP A N 1
ATOM 1545 C CA . ASP A 1 202 ? 1.482 -9.560 4.755 1.00 93.00 202 ASP A CA 1
ATOM 1546 C C . ASP A 1 202 ? 1.596 -9.511 6.283 1.00 93.00 202 ASP A C 1
ATOM 1548 O O . ASP A 1 202 ? 0.704 -9.963 7.008 1.00 93.00 202 ASP A O 1
ATOM 1552 N N . TYR A 1 203 ? 2.711 -8.958 6.768 1.00 89.19 203 TYR A N 1
ATOM 1553 C CA . TYR A 1 203 ? 3.031 -8.857 8.196 1.00 89.19 203 TYR A CA 1
ATOM 1554 C C . TYR A 1 203 ? 2.877 -10.219 8.903 1.00 89.19 203 TYR A C 1
ATOM 1556 O O . TYR A 1 203 ? 3.407 -11.229 8.447 1.00 89.19 203 TYR A O 1
ATOM 1564 N N . SER A 1 204 ? 2.158 -10.253 10.023 1.00 83.19 204 SER A N 1
ATOM 1565 C CA . SER A 1 204 ? 1.863 -11.442 10.827 1.00 83.19 204 SER A CA 1
ATOM 1566 C C . SER A 1 204 ? 0.601 -12.192 10.391 1.00 83.19 204 SER A C 1
ATOM 1568 O O . SER A 1 204 ? 0.184 -13.143 11.057 1.00 83.19 204 SER A O 1
ATOM 1570 N N . THR A 1 205 ? -0.042 -11.760 9.305 1.00 87.00 205 THR A N 1
ATOM 1571 C CA . THR A 1 205 ? -1.264 -12.394 8.809 1.00 87.00 205 THR A CA 1
ATOM 1572 C C . THR A 1 205 ? -0.933 -13.667 8.023 1.00 87.00 205 THR A C 1
ATOM 1574 O O . THR A 1 205 ? 0.212 -13.937 7.669 1.00 87.00 205 THR A O 1
ATOM 1577 N N . SER A 1 206 ? -1.960 -14.461 7.712 1.00 83.50 206 SER A N 1
ATOM 1578 C CA . SER A 1 206 ? -1.820 -15.580 6.765 1.00 83.50 206 SER A CA 1
ATOM 1579 C C . SER A 1 206 ? -1.906 -15.143 5.297 1.00 83.50 206 SER A C 1
ATOM 1581 O O . SER A 1 206 ? -1.768 -15.980 4.403 1.00 83.50 206 SER A O 1
ATOM 1583 N N . HIS A 1 207 ? -2.155 -13.855 5.031 1.00 86.94 207 HIS A N 1
ATOM 1584 C CA . HIS A 1 207 ? -2.226 -13.352 3.671 1.00 86.94 207 HIS A CA 1
ATOM 1585 C C . HIS A 1 207 ? -0.833 -13.258 3.063 1.00 86.94 207 HIS A C 1
ATOM 1587 O O . HIS A 1 207 ? 0.145 -12.856 3.692 1.00 86.94 207 HIS A O 1
ATOM 1593 N N . VAL A 1 208 ? -0.778 -13.615 1.789 1.00 91.06 208 VAL A N 1
ATOM 1594 C CA . VAL A 1 208 ? 0.401 -13.463 0.958 1.00 91.06 208 VAL A CA 1
ATOM 1595 C C . VAL A 1 208 ? -0.044 -12.699 -0.272 1.00 91.06 208 VAL A C 1
ATOM 1597 O O . VAL A 1 208 ? -1.019 -13.086 -0.922 1.00 91.06 208 VAL A O 1
ATOM 1600 N N . GLY A 1 209 ? 0.638 -11.598 -0.553 1.00 93.38 209 GLY A N 1
ATOM 1601 C CA . GLY A 1 209 ? 0.332 -10.754 -1.691 1.00 93.38 209 GLY A CA 1
ATOM 1602 C C . GLY A 1 209 ? 1.316 -10.915 -2.825 1.00 93.38 209 GLY A C 1
ATOM 1603 O O . GLY A 1 209 ? 2.438 -11.352 -2.607 1.00 93.38 209 GLY A O 1
ATOM 1604 N N . ASN A 1 210 ? 0.884 -10.571 -4.036 1.00 94.62 210 ASN A N 1
ATOM 1605 C CA . ASN A 1 210 ? 1.744 -10.534 -5.214 1.00 94.62 210 ASN A CA 1
ATOM 1606 C C . ASN A 1 210 ? 1.828 -9.096 -5.740 1.00 94.62 210 ASN A C 1
ATOM 1608 O O . ASN A 1 210 ? 0.828 -8.557 -6.226 1.00 94.62 210 ASN A O 1
ATOM 1612 N N . ALA A 1 211 ? 3.003 -8.485 -5.609 1.00 96.31 211 ALA A N 1
ATOM 1613 C CA . ALA A 1 211 ? 3.258 -7.116 -6.028 1.00 96.31 211 ALA A CA 1
ATOM 1614 C C . ALA A 1 211 ? 3.887 -7.062 -7.428 1.00 96.31 211 ALA A C 1
ATOM 1616 O O . ALA A 1 211 ? 4.832 -7.793 -7.739 1.00 96.31 211 ALA A O 1
ATOM 1617 N N . SER A 1 212 ? 3.393 -6.152 -8.262 1.00 95.56 212 SER A N 1
ATOM 1618 C CA . SER A 1 212 ? 4.053 -5.719 -9.493 1.00 95.56 212 SER A CA 1
ATOM 1619 C C . SER A 1 212 ? 4.593 -4.301 -9.341 1.00 95.56 212 SER A C 1
ATOM 1621 O O . SER A 1 212 ? 4.170 -3.553 -8.459 1.00 95.56 212 SER A O 1
ATOM 1623 N N . VAL A 1 213 ? 5.511 -3.920 -10.224 1.00 94.81 213 VAL A N 1
ATOM 1624 C CA . VAL A 1 213 ? 6.111 -2.585 -10.247 1.00 94.81 213 VAL A CA 1
ATOM 1625 C C . VAL A 1 213 ? 5.857 -1.924 -11.596 1.00 94.81 213 VAL A C 1
ATOM 1627 O O . VAL A 1 213 ? 6.156 -2.500 -12.635 1.00 94.81 213 VAL A O 1
ATOM 1630 N N . GLY A 1 214 ? 5.311 -0.713 -11.584 1.00 93.69 214 GLY A N 1
ATOM 1631 C CA . GLY A 1 214 ? 5.099 0.136 -12.749 1.00 93.69 214 GLY A CA 1
ATOM 1632 C C . GLY A 1 214 ? 6.213 1.169 -12.907 1.00 93.69 214 GLY A C 1
ATOM 1633 O O . GLY A 1 214 ? 6.543 1.882 -11.961 1.00 93.69 214 GLY A O 1
ATOM 1634 N N . LEU A 1 215 ? 6.753 1.283 -14.118 1.00 92.81 215 LEU A N 1
ATOM 1635 C CA . LEU A 1 215 ? 7.793 2.236 -14.502 1.00 92.81 215 LEU A CA 1
ATOM 1636 C C . LEU A 1 215 ? 7.286 3.059 -15.686 1.00 92.81 215 LEU A C 1
ATOM 1638 O O . LEU A 1 215 ? 6.965 2.498 -16.734 1.00 92.81 215 LEU A O 1
ATOM 1642 N N . ARG A 1 216 ? 7.214 4.385 -15.549 1.00 90.56 216 ARG A N 1
ATOM 1643 C CA . ARG A 1 216 ? 6.850 5.263 -16.669 1.00 90.56 216 ARG A CA 1
ATOM 1644 C C . ARG A 1 216 ? 8.089 5.587 -17.496 1.00 90.56 216 ARG A C 1
ATOM 1646 O O . ARG A 1 216 ? 8.924 6.371 -17.056 1.00 90.56 216 ARG A O 1
ATOM 1653 N N . ALA A 1 217 ? 8.170 5.041 -18.705 1.00 90.50 217 ALA A N 1
ATOM 1654 C CA . ALA A 1 217 ? 9.277 5.271 -19.622 1.00 90.50 217 ALA A CA 1
ATOM 1655 C C . ALA A 1 217 ? 9.429 6.770 -19.933 1.00 90.50 217 ALA A C 1
ATOM 1657 O O . ALA A 1 217 ? 8.506 7.418 -20.428 1.00 90.50 217 ALA A O 1
ATOM 1658 N N . ALA A 1 218 ? 10.600 7.336 -19.648 1.00 86.88 218 ALA A N 1
ATOM 1659 C CA . ALA A 1 218 ? 10.883 8.749 -19.908 1.00 86.88 218 ALA A CA 1
ATOM 1660 C C . ALA A 1 218 ? 11.269 9.030 -21.372 1.00 86.88 218 ALA A C 1
ATOM 1662 O O . ALA A 1 218 ? 11.176 10.167 -21.830 1.00 86.88 218 ALA A O 1
ATOM 1663 N N . ALA A 1 219 ? 11.682 8.002 -22.112 1.00 87.44 219 ALA A N 1
ATOM 1664 C CA . ALA A 1 219 ? 12.019 8.067 -23.527 1.00 87.44 219 ALA A CA 1
ATOM 1665 C C . ALA A 1 219 ? 11.760 6.710 -24.196 1.00 87.44 219 ALA A C 1
ATOM 1667 O O . ALA A 1 219 ? 11.225 5.793 -23.571 1.00 87.44 219 ALA A O 1
ATOM 1668 N N . HIS A 1 220 ? 12.161 6.581 -25.461 1.00 89.00 220 HIS A N 1
ATOM 1669 C CA . HIS A 1 220 ? 12.289 5.270 -26.082 1.00 89.00 220 HIS A CA 1
ATOM 1670 C C . HIS A 1 220 ? 13.346 4.446 -25.336 1.00 89.00 220 HIS A C 1
ATOM 1672 O O . HIS A 1 220 ? 14.472 4.906 -25.153 1.00 89.00 220 HIS A O 1
ATOM 1678 N N . VAL A 1 221 ? 12.963 3.249 -24.901 1.00 88.19 221 VAL A N 1
ATOM 1679 C CA . VAL A 1 221 ? 13.821 2.321 -24.159 1.00 88.19 221 VAL A CA 1
ATOM 1680 C C . VAL A 1 221 ? 13.749 0.949 -24.808 1.00 88.19 221 VAL A C 1
ATOM 1682 O O . VAL A 1 221 ? 12.692 0.531 -25.281 1.00 88.19 221 VAL A O 1
ATOM 1685 N N . VAL A 1 222 ? 14.883 0.260 -24.838 1.00 86.94 222 VAL A N 1
ATOM 1686 C CA . VAL A 1 222 ? 15.016 -1.071 -25.454 1.00 86.94 222 VAL A CA 1
ATOM 1687 C C . VAL A 1 222 ? 15.544 -2.109 -24.473 1.00 86.94 222 VAL A C 1
ATOM 1689 O O . VAL A 1 222 ? 15.442 -3.298 -24.741 1.00 86.94 222 VAL A O 1
ATOM 1692 N N . HIS A 1 223 ? 16.082 -1.667 -23.335 1.00 89.75 223 HIS A N 1
ATOM 1693 C CA . HIS A 1 223 ? 16.772 -2.524 -22.380 1.00 89.75 223 HIS A CA 1
ATOM 1694 C C . HIS A 1 223 ? 16.435 -2.136 -20.943 1.00 89.75 223 HIS A C 1
ATOM 1696 O O . HIS A 1 223 ? 16.231 -0.954 -20.640 1.00 89.75 223 HIS A O 1
ATOM 1702 N N . GLY A 1 224 ? 16.386 -3.131 -20.060 1.00 92.38 224 GLY A N 1
ATOM 1703 C CA . GLY A 1 224 ? 16.182 -2.949 -18.632 1.00 92.38 224 GLY A CA 1
ATOM 1704 C C . GLY A 1 224 ? 17.218 -3.699 -17.802 1.00 92.38 224 GLY A C 1
ATOM 1705 O O . GLY A 1 224 ? 17.691 -4.763 -18.185 1.00 92.38 224 GLY A O 1
ATOM 1706 N N . ARG A 1 225 ? 17.549 -3.155 -16.632 1.00 92.75 225 ARG A N 1
ATOM 1707 C CA . ARG A 1 225 ? 18.431 -3.779 -15.645 1.00 92.75 225 ARG A CA 1
ATOM 1708 C C . ARG A 1 225 ? 17.872 -3.620 -14.239 1.00 92.75 225 ARG A C 1
ATOM 1710 O O . ARG A 1 225 ? 17.400 -2.545 -13.877 1.00 92.75 225 ARG A O 1
ATOM 1717 N N . ILE A 1 226 ? 17.924 -4.677 -13.438 1.00 92.38 226 ILE A N 1
ATOM 1718 C CA . ILE A 1 226 ? 17.549 -4.665 -12.022 1.00 92.38 226 ILE A CA 1
ATOM 1719 C C . ILE A 1 226 ? 18.801 -4.865 -11.181 1.00 92.38 226 ILE A C 1
ATOM 1721 O O . ILE A 1 226 ? 19.482 -5.883 -11.317 1.00 92.38 226 ILE A O 1
ATOM 1725 N N . ASP A 1 227 ? 19.056 -3.934 -10.268 1.00 91.38 227 ASP A N 1
ATOM 1726 C CA . ASP A 1 227 ? 20.092 -4.099 -9.255 1.00 91.38 227 ASP A CA 1
ATOM 1727 C C . ASP A 1 227 ? 19.472 -4.859 -8.067 1.00 91.38 227 ASP A C 1
ATOM 1729 O O . ASP A 1 227 ? 18.718 -4.297 -7.268 1.00 91.38 227 ASP A O 1
ATOM 1733 N N . GLU A 1 228 ? 19.725 -6.165 -7.986 1.00 90.19 228 GLU A N 1
ATOM 1734 C CA . GLU A 1 228 ? 19.106 -7.087 -7.027 1.00 90.19 228 GLU A CA 1
ATOM 1735 C C . GLU A 1 228 ? 19.825 -7.059 -5.668 1.00 90.19 228 GLU A C 1
ATOM 1737 O O . GLU A 1 228 ? 21.043 -7.215 -5.583 1.00 90.19 228 GLU A O 1
ATOM 1742 N N . ILE A 1 229 ? 19.051 -6.908 -4.587 1.00 89.62 229 ILE A N 1
ATOM 1743 C CA . ILE A 1 229 ? 19.531 -7.044 -3.201 1.00 89.62 229 ILE A CA 1
ATOM 1744 C C . ILE A 1 229 ? 19.424 -8.501 -2.749 1.00 89.62 229 ILE A C 1
ATOM 1746 O O . ILE A 1 229 ? 20.297 -9.015 -2.053 1.00 89.62 229 ILE A O 1
ATOM 1750 N N . GLY A 1 230 ? 18.337 -9.172 -3.124 1.00 88.50 230 GLY A N 1
ATOM 1751 C CA . GLY A 1 230 ? 18.095 -10.548 -2.730 1.00 88.50 230 GLY A CA 1
ATOM 1752 C C . GLY A 1 230 ? 16.825 -11.119 -3.335 1.00 88.50 230 GLY A C 1
ATOM 1753 O O . GLY A 1 230 ? 16.038 -10.428 -3.980 1.00 88.50 230 GLY A O 1
ATOM 1754 N N . ARG A 1 231 ? 16.629 -12.417 -3.115 1.00 89.50 231 ARG A N 1
ATOM 1755 C CA . ARG A 1 231 ? 15.561 -13.193 -3.739 1.00 89.50 231 ARG A CA 1
ATOM 1756 C C . ARG A 1 231 ? 15.248 -14.436 -2.933 1.00 89.50 231 ARG A C 1
ATOM 1758 O O . ARG A 1 231 ? 16.155 -15.096 -2.431 1.00 89.50 231 ARG A O 1
ATOM 1765 N N . GLY A 1 232 ? 13.974 -14.802 -2.914 1.00 90.31 232 GLY A N 1
ATOM 1766 C CA . GLY A 1 232 ? 13.511 -16.104 -2.452 1.00 90.31 232 GLY A CA 1
ATOM 1767 C C . GLY A 1 232 ? 12.544 -16.683 -3.468 1.00 90.31 232 GLY A C 1
ATOM 1768 O O . GLY A 1 232 ? 11.430 -16.183 -3.581 1.00 90.31 232 GLY A O 1
ATOM 1769 N N . CYS A 1 233 ? 12.961 -17.715 -4.206 1.00 90.38 233 CYS A N 1
ATOM 1770 C CA . CYS A 1 233 ? 12.092 -18.424 -5.142 1.00 90.38 233 CYS A CA 1
ATOM 1771 C C . CYS A 1 233 ? 11.935 -19.897 -4.742 1.00 90.38 233 C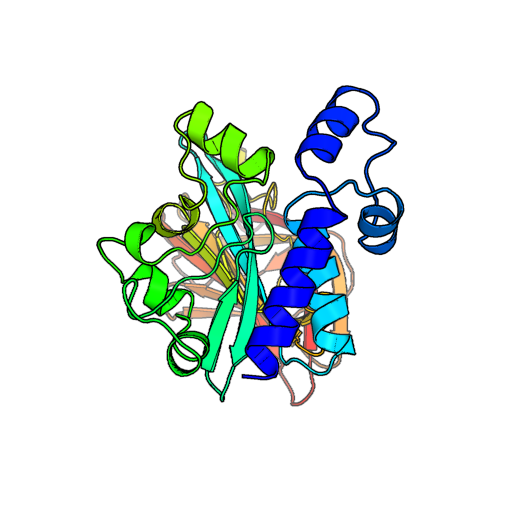YS A C 1
ATOM 1773 O O . CYS A 1 233 ? 12.910 -20.566 -4.402 1.00 90.38 233 CYS A O 1
ATOM 1775 N N . VAL A 1 234 ? 10.721 -20.413 -4.888 1.00 90.12 234 VAL A N 1
ATOM 1776 C CA . VAL A 1 234 ? 10.385 -21.836 -4.910 1.00 90.12 234 VAL A CA 1
ATOM 1777 C C . VAL A 1 234 ? 9.870 -22.170 -6.309 1.00 90.12 234 VAL A C 1
ATOM 1779 O O . VAL A 1 234 ? 9.042 -21.448 -6.864 1.00 90.12 234 VAL A O 1
ATOM 1782 N N . GLY A 1 235 ? 10.360 -23.263 -6.895 1.00 88.88 235 GLY A N 1
ATOM 1783 C CA . GLY A 1 235 ? 9.990 -23.672 -8.252 1.00 88.88 235 GLY A CA 1
ATOM 1784 C C . GLY A 1 235 ? 10.526 -22.742 -9.351 1.00 88.88 235 GLY A C 1
ATOM 1785 O O . GLY A 1 235 ? 11.401 -21.905 -9.123 1.00 88.88 235 GLY A O 1
ATOM 1786 N N . SER A 1 236 ? 10.015 -22.920 -10.571 1.00 89.81 236 SER A N 1
ATOM 1787 C CA . SER A 1 236 ? 10.441 -22.142 -11.742 1.00 89.81 236 SER A CA 1
ATOM 1788 C C . SER A 1 236 ? 9.570 -20.899 -11.920 1.00 89.81 236 SER A C 1
ATOM 1790 O O . SER A 1 236 ? 8.347 -21.004 -11.979 1.00 89.81 236 SER A O 1
ATOM 1792 N N . ASN A 1 237 ? 10.197 -19.729 -12.042 1.00 92.94 237 ASN A N 1
ATOM 1793 C CA . ASN A 1 237 ? 9.528 -18.432 -12.158 1.00 92.94 237 ASN A CA 1
ATOM 1794 C C . ASN A 1 237 ? 10.176 -17.598 -13.275 1.00 92.94 237 ASN A C 1
ATOM 1796 O O . ASN A 1 237 ? 11.347 -17.800 -13.595 1.00 92.94 237 ASN A O 1
ATOM 1800 N N . VAL A 1 238 ? 9.425 -16.655 -13.845 1.00 94.56 238 VAL A N 1
ATOM 1801 C CA . VAL A 1 238 ? 9.915 -15.674 -14.829 1.00 94.56 238 VAL A CA 1
ATOM 1802 C C . VAL A 1 238 ? 9.600 -14.259 -14.391 1.00 94.56 238 VAL A C 1
ATOM 1804 O O . VAL A 1 238 ? 8.588 -14.019 -13.732 1.00 94.56 238 VAL A O 1
ATOM 1807 N N . LEU A 1 239 ? 10.455 -13.327 -14.794 1.00 95.19 239 LEU A N 1
ATOM 1808 C CA . LEU A 1 239 ? 10.181 -11.903 -14.745 1.00 95.19 239 LEU A CA 1
ATOM 1809 C C . LEU A 1 239 ? 9.477 -11.535 -16.051 1.00 95.19 239 LEU A C 1
ATOM 1811 O O . LEU A 1 239 ? 9.977 -11.816 -17.136 1.00 95.19 239 LEU A O 1
ATOM 1815 N N . VAL A 1 240 ? 8.313 -10.914 -15.956 1.00 96.62 240 VAL A N 1
ATOM 1816 C CA . VAL A 1 240 ? 7.548 -10.448 -17.110 1.00 96.62 240 VAL A CA 1
ATOM 1817 C C . VAL A 1 240 ? 7.586 -8.931 -17.124 1.00 96.62 240 VAL A C 1
ATOM 1819 O O . VAL A 1 240 ? 7.142 -8.306 -16.159 1.00 96.62 240 VAL A O 1
ATOM 1822 N N . ALA A 1 241 ? 8.089 -8.360 -18.217 1.00 96.75 241 ALA A N 1
ATOM 1823 C CA . ALA A 1 241 ? 7.963 -6.942 -18.526 1.00 96.75 241 ALA A CA 1
ATOM 1824 C C . ALA A 1 241 ? 6.818 -6.759 -19.528 1.00 96.75 241 ALA A C 1
ATOM 1826 O O . ALA A 1 241 ? 6.872 -7.292 -20.636 1.00 96.75 241 ALA A O 1
ATOM 1827 N N . ALA A 1 242 ? 5.772 -6.031 -19.139 1.00 96.81 242 ALA A N 1
ATOM 1828 C CA . ALA A 1 242 ? 4.569 -5.847 -19.944 1.00 96.81 242 ALA A CA 1
ATOM 1829 C C . ALA A 1 242 ? 4.327 -4.371 -20.290 1.00 96.81 242 ALA A C 1
ATOM 1831 O O . ALA A 1 242 ? 4.411 -3.510 -19.417 1.00 96.81 242 ALA A O 1
ATOM 1832 N N . VAL A 1 243 ? 3.993 -4.081 -21.553 1.00 96.25 243 VAL A N 1
ATOM 1833 C CA . VAL A 1 243 ? 3.667 -2.735 -22.060 1.00 96.25 243 VAL A CA 1
ATOM 1834 C C . VAL A 1 243 ? 2.522 -2.833 -23.065 1.00 96.25 243 VAL A C 1
ATOM 1836 O O . VAL A 1 243 ? 2.662 -3.477 -24.106 1.00 96.25 243 VAL A O 1
ATOM 1839 N N . ASN A 1 244 ? 1.397 -2.161 -22.800 1.00 92.62 244 ASN A N 1
ATOM 1840 C CA . ASN A 1 244 ? 0.241 -2.094 -23.711 1.00 92.62 244 ASN A CA 1
ATOM 1841 C C . ASN A 1 244 ? -0.228 -3.482 -24.212 1.00 92.62 244 ASN A C 1
ATOM 1843 O O . ASN A 1 244 ? -0.535 -3.661 -25.389 1.00 92.62 244 ASN A O 1
ATOM 1847 N N . GLY A 1 245 ? -0.232 -4.486 -23.326 1.00 91.38 245 GLY A N 1
ATOM 1848 C CA . GLY A 1 245 ? -0.629 -5.869 -23.636 1.00 91.38 245 GLY A CA 1
ATOM 1849 C C . GLY A 1 245 ? 0.442 -6.728 -24.322 1.00 91.38 245 GLY A C 1
ATOM 1850 O O . GLY A 1 245 ? 0.195 -7.903 -24.581 1.00 91.38 245 GLY A O 1
ATOM 1851 N N . ARG A 1 246 ? 1.626 -6.174 -24.603 1.00 95.31 246 ARG A N 1
ATOM 1852 C CA . ARG A 1 246 ? 2.793 -6.907 -25.117 1.00 95.31 246 ARG A CA 1
ATOM 1853 C C . ARG A 1 246 ? 3.680 -7.318 -23.951 1.00 95.31 246 ARG A C 1
ATOM 1855 O O . ARG A 1 246 ? 3.848 -6.527 -23.027 1.00 95.31 246 ARG A O 1
ATOM 1862 N N . GLU A 1 247 ? 4.267 -8.507 -24.010 1.00 96.50 247 GLU A N 1
ATOM 1863 C CA . GLU A 1 247 ? 5.091 -9.056 -22.929 1.00 96.50 247 GLU A CA 1
ATOM 1864 C C . GLU A 1 247 ? 6.463 -9.498 -23.439 1.00 96.50 247 GLU A C 1
ATOM 1866 O O . GLU A 1 247 ? 6.565 -10.125 -24.493 1.00 96.50 247 GLU A O 1
ATOM 1871 N N . ALA A 1 248 ? 7.497 -9.219 -22.649 1.00 95.69 248 ALA A N 1
ATOM 1872 C CA . ALA A 1 248 ? 8.802 -9.855 -22.729 1.00 95.69 248 ALA A CA 1
ATOM 1873 C C . ALA A 1 248 ? 8.982 -10.743 -21.490 1.00 95.69 248 ALA A C 1
ATOM 1875 O O . ALA A 1 248 ? 8.784 -10.302 -20.352 1.00 95.69 248 ALA A O 1
ATOM 1876 N N . VAL A 1 249 ? 9.304 -12.017 -21.720 1.00 95.62 249 VAL A N 1
ATOM 1877 C CA . VAL A 1 249 ? 9.438 -13.033 -20.673 1.00 95.62 249 VAL A CA 1
ATOM 1878 C C . VAL A 1 249 ? 10.914 -13.309 -20.443 1.00 95.62 249 VAL A C 1
ATOM 1880 O O . VAL A 1 249 ? 11.603 -13.810 -21.324 1.00 95.62 249 VAL A O 1
ATOM 1883 N N . ASN A 1 250 ? 11.367 -13.018 -19.232 1.00 93.25 250 ASN A N 1
ATOM 1884 C CA . ASN A 1 250 ? 12.763 -13.057 -18.841 1.00 93.25 250 ASN A CA 1
ATOM 1885 C C . ASN A 1 250 ? 12.990 -14.167 -17.815 1.00 93.25 250 ASN A C 1
ATOM 1887 O O . ASN A 1 250 ? 12.292 -14.260 -16.799 1.00 93.25 250 ASN A O 1
ATOM 1891 N N . GLU A 1 251 ? 13.981 -15.019 -18.068 1.00 89.19 251 GLU A N 1
ATOM 1892 C CA . GLU A 1 251 ? 14.373 -16.039 -17.102 1.00 89.19 251 GLU A CA 1
ATOM 1893 C C . GLU A 1 251 ? 14.915 -15.385 -15.832 1.00 89.19 251 GLU A C 1
ATOM 1895 O O . GLU A 1 251 ? 15.765 -14.495 -15.855 1.00 89.19 251 GLU A O 1
ATOM 1900 N N . ILE A 1 252 ? 14.465 -15.883 -14.687 1.00 80.88 252 ILE A N 1
ATOM 1901 C CA . ILE A 1 252 ? 14.986 -15.489 -13.381 1.00 80.88 252 ILE A CA 1
ATOM 1902 C C . ILE A 1 252 ? 16.271 -16.306 -13.145 1.00 80.88 252 ILE A C 1
ATOM 1904 O O . ILE A 1 252 ? 16.308 -17.239 -12.348 1.00 80.88 252 ILE A O 1
ATOM 1908 N N . VAL A 1 253 ? 17.344 -15.980 -13.877 1.00 62.53 253 VAL A N 1
ATOM 1909 C CA . VAL A 1 253 ? 18.634 -16.699 -13.792 1.00 62.53 253 VAL A CA 1
ATOM 1910 C C . VAL A 1 253 ? 19.365 -16.375 -12.472 1.00 62.53 253 VAL A C 1
ATOM 1912 O O . VAL A 1 253 ? 19.025 -15.396 -11.798 1.00 62.53 253 VAL A O 1
ATOM 1915 N N . SER A 1 254 ? 20.302 -17.254 -12.089 1.00 55.31 254 SER A N 1
ATOM 1916 C CA . SER A 1 254 ? 21.094 -17.393 -10.844 1.00 55.31 254 SER A CA 1
ATOM 1917 C C . SER A 1 254 ? 21.526 -16.104 -10.103 1.00 55.31 254 SER A C 1
ATOM 1919 O O . SER A 1 254 ? 21.488 -15.017 -10.673 1.00 55.31 254 SER A O 1
ATOM 1921 N N . PRO A 1 255 ? 21.928 -16.177 -8.814 1.00 53.53 255 PRO A N 1
ATOM 1922 C CA . PRO A 1 255 ? 22.258 -15.000 -7.998 1.00 53.53 255 PRO A CA 1
ATOM 1923 C C . PRO A 1 255 ? 23.332 -14.105 -8.635 1.00 53.53 255 PRO A C 1
ATOM 1925 O O . PRO A 1 255 ? 24.343 -14.598 -9.126 1.00 53.53 255 PRO A O 1
ATOM 1928 N N . GLY A 1 256 ? 23.104 -12.794 -8.590 1.00 60.78 256 GLY A N 1
ATOM 1929 C CA . GLY A 1 256 ? 23.987 -11.738 -9.083 1.00 60.78 256 GLY A CA 1
ATOM 1930 C C . GLY A 1 256 ? 23.424 -10.385 -8.648 1.00 60.78 256 GLY A C 1
ATOM 1931 O O . GLY A 1 256 ? 22.224 -10.294 -8.394 1.00 60.78 256 GLY A O 1
ATOM 1932 N N . THR A 1 257 ? 24.274 -9.367 -8.510 1.00 68.69 257 THR A N 1
ATOM 1933 C CA . THR A 1 257 ? 23.866 -8.028 -8.039 1.00 68.69 257 THR A CA 1
ATOM 1934 C C . THR A 1 257 ? 23.180 -7.195 -9.116 1.00 68.69 257 THR A C 1
ATOM 1936 O O . THR A 1 257 ? 22.482 -6.248 -8.781 1.00 68.69 257 THR A O 1
ATOM 1939 N N . GLU A 1 258 ? 23.363 -7.534 -10.392 1.00 80.62 258 GLU A N 1
ATOM 1940 C CA . GLU A 1 258 ? 22.759 -6.847 -11.536 1.00 80.62 258 GLU A CA 1
ATOM 1941 C C . GLU A 1 258 ? 22.191 -7.888 -12.503 1.00 80.62 258 GLU A C 1
ATOM 1943 O O . GLU A 1 258 ? 22.831 -8.914 -12.758 1.00 80.62 258 GLU A O 1
ATOM 1948 N N . LYS A 1 259 ? 20.977 -7.648 -13.008 1.00 84.19 259 LYS A N 1
ATOM 1949 C CA . LYS A 1 259 ? 20.299 -8.533 -13.961 1.00 84.19 259 LYS A CA 1
ATOM 1950 C C . LYS A 1 259 ? 19.642 -7.752 -15.066 1.00 84.19 259 LYS A C 1
ATOM 1952 O O . LYS A 1 259 ? 18.728 -6.970 -14.813 1.00 84.19 259 LYS A O 1
ATOM 1957 N N . ASP A 1 260 ? 20.083 -8.029 -16.276 1.00 90.25 260 ASP A N 1
ATOM 1958 C CA . ASP A 1 260 ? 19.454 -7.520 -17.476 1.00 90.25 260 ASP A CA 1
ATOM 1959 C C . ASP A 1 260 ? 18.142 -8.251 -17.767 1.00 90.25 260 ASP A C 1
ATOM 1961 O O . ASP A 1 260 ? 17.969 -9.429 -17.432 1.00 90.25 260 ASP A O 1
ATOM 1965 N N . PHE A 1 261 ? 17.209 -7.526 -18.370 1.00 92.25 261 PHE A N 1
ATOM 1966 C CA . PHE A 1 261 ? 15.943 -8.047 -18.847 1.00 92.25 261 PHE A CA 1
ATOM 1967 C C . PHE A 1 261 ? 15.505 -7.311 -20.113 1.00 92.25 261 PHE A C 1
ATOM 1969 O O . PHE A 1 261 ? 15.664 -6.096 -20.253 1.00 92.25 261 PHE A O 1
ATOM 1976 N N . ASP A 1 262 ? 14.901 -8.069 -21.013 1.00 93.44 262 ASP A N 1
ATOM 1977 C CA . ASP A 1 262 ? 14.341 -7.577 -22.255 1.00 93.44 262 ASP A CA 1
ATOM 1978 C C . ASP A 1 262 ? 13.008 -6.867 -22.004 1.00 93.44 262 ASP A C 1
ATOM 1980 O O . ASP A 1 262 ? 12.208 -7.250 -21.136 1.00 93.44 262 ASP A O 1
ATOM 1984 N N . LEU A 1 263 ? 12.755 -5.842 -22.816 1.00 94.25 263 LEU A N 1
ATOM 1985 C CA . LEU A 1 263 ? 11.485 -5.130 -22.895 1.00 94.25 263 LEU A CA 1
ATOM 1986 C C . LEU A 1 263 ? 10.712 -5.555 -24.152 1.00 94.25 263 LEU A C 1
ATOM 1988 O O . LEU A 1 263 ? 11.320 -5.972 -25.136 1.00 94.25 263 LEU A O 1
ATOM 1992 N N . PRO A 1 264 ? 9.374 -5.416 -24.172 1.00 94.31 264 PRO A N 1
ATOM 1993 C CA . PRO A 1 264 ? 8.619 -5.539 -25.414 1.00 94.31 264 PRO A CA 1
ATOM 1994 C C . PRO A 1 264 ? 9.102 -4.528 -26.467 1.00 94.31 264 PRO A C 1
ATOM 1996 O O . PRO A 1 264 ? 9.346 -3.371 -26.134 1.00 94.31 264 PRO A O 1
ATOM 1999 N N . ASP A 1 265 ? 9.163 -4.921 -27.741 1.00 90.31 265 ASP A N 1
ATOM 2000 C CA . ASP A 1 265 ? 9.614 -4.030 -28.820 1.00 90.31 265 ASP A CA 1
ATOM 2001 C C . ASP A 1 265 ? 8.830 -2.711 -28.869 1.00 90.31 265 ASP A C 1
ATOM 2003 O O . ASP A 1 265 ? 7.604 -2.690 -28.754 1.00 90.31 265 ASP A O 1
ATOM 2007 N N . GLY A 1 266 ? 9.516 -1.594 -29.118 1.00 88.00 266 GLY A N 1
ATOM 2008 C CA . GLY A 1 266 ? 8.864 -0.299 -29.328 1.00 88.00 266 GLY A CA 1
ATOM 2009 C C . GLY A 1 266 ? 8.175 0.254 -28.078 1.00 88.00 266 GLY A C 1
ATOM 2010 O O . GLY A 1 266 ? 7.035 0.715 -28.166 1.00 88.00 266 GLY A O 1
ATOM 2011 N N . VAL A 1 267 ? 8.835 0.193 -26.918 1.00 92.19 267 VAL A N 1
ATOM 2012 C CA . VAL A 1 267 ? 8.442 1.000 -25.754 1.00 92.19 267 VAL A CA 1
ATOM 2013 C C . VAL A 1 267 ? 8.740 2.467 -26.052 1.00 92.19 267 VAL A C 1
ATOM 2015 O O . VAL A 1 267 ? 9.876 2.825 -26.370 1.00 92.19 267 VAL A O 1
ATOM 2018 N N . ALA A 1 268 ? 7.725 3.320 -25.979 1.00 92.12 268 ALA A N 1
ATOM 2019 C CA . ALA A 1 268 ? 7.840 4.745 -26.258 1.00 92.12 268 ALA A CA 1
ATOM 2020 C C . ALA A 1 268 ? 7.846 5.584 -24.972 1.00 92.12 268 ALA A C 1
ATOM 2022 O O . ALA A 1 268 ? 7.462 5.133 -23.894 1.00 92.12 268 ALA A O 1
ATOM 2023 N N . ALA A 1 269 ? 8.241 6.852 -25.103 1.00 90.56 269 ALA A N 1
ATOM 2024 C CA . ALA A 1 269 ? 8.116 7.816 -24.018 1.00 90.56 269 ALA A CA 1
ATOM 2025 C C . ALA A 1 269 ? 6.652 7.913 -23.548 1.00 90.56 269 ALA A C 1
ATOM 2027 O O . ALA A 1 269 ? 5.740 8.090 -24.355 1.00 90.56 269 ALA A O 1
ATOM 2028 N N . GLY A 1 270 ? 6.433 7.832 -22.238 1.00 89.25 270 GLY A N 1
ATOM 2029 C CA . GLY A 1 270 ? 5.119 7.880 -21.604 1.00 89.25 270 GLY A CA 1
ATOM 2030 C C . GLY A 1 270 ? 4.447 6.520 -21.404 1.00 89.25 270 GLY A C 1
ATOM 2031 O O . GLY A 1 270 ? 3.495 6.459 -20.620 1.00 89.25 270 GLY A O 1
ATOM 2032 N N . ASP A 1 271 ? 4.945 5.450 -22.033 1.00 93.50 271 ASP A N 1
ATOM 2033 C CA . ASP A 1 271 ? 4.459 4.093 -21.778 1.00 93.50 271 ASP A CA 1
ATOM 2034 C C . ASP A 1 271 ? 4.716 3.688 -20.322 1.00 93.50 271 ASP A C 1
ATOM 2036 O O . ASP A 1 271 ? 5.709 4.080 -19.705 1.00 93.50 271 ASP A O 1
ATOM 2040 N N . THR A 1 272 ? 3.816 2.880 -19.763 1.00 93.75 272 THR A N 1
ATOM 2041 C CA . THR A 1 272 ? 4.031 2.239 -18.461 1.00 93.75 272 THR A CA 1
ATOM 2042 C C . THR A 1 272 ? 4.460 0.797 -18.674 1.00 93.75 272 THR A C 1
ATOM 2044 O O . THR A 1 272 ? 3.717 -0.002 -19.241 1.00 93.75 272 THR A O 1
ATOM 2047 N N . ILE A 1 273 ? 5.665 0.483 -18.208 1.00 95.31 273 ILE A N 1
ATOM 2048 C CA . ILE A 1 273 ? 6.209 -0.868 -18.144 1.00 95.31 273 ILE A CA 1
ATOM 2049 C C . ILE A 1 273 ? 5.816 -1.458 -16.798 1.00 95.31 273 ILE A C 1
ATOM 2051 O O . ILE A 1 273 ? 6.176 -0.914 -15.757 1.00 95.31 273 ILE A O 1
ATOM 2055 N N . THR A 1 274 ? 5.103 -2.576 -16.808 1.00 96.44 274 THR A N 1
ATOM 2056 C CA . THR A 1 274 ? 4.801 -3.338 -15.598 1.00 96.44 274 THR A CA 1
ATOM 2057 C C . THR A 1 274 ? 5.746 -4.524 -15.494 1.00 96.44 274 THR A C 1
ATOM 2059 O O . THR A 1 274 ? 5.732 -5.409 -16.346 1.00 96.44 274 THR A O 1
ATOM 2062 N N . LEU A 1 275 ? 6.545 -4.553 -14.433 1.00 96.81 275 LEU A N 1
ATOM 2063 C CA . LEU A 1 275 ? 7.358 -5.692 -14.039 1.00 96.81 275 LEU A CA 1
ATOM 2064 C C . LEU A 1 275 ? 6.588 -6.555 -13.043 1.00 96.81 275 LEU A C 1
ATOM 2066 O O . LEU A 1 275 ? 6.092 -6.065 -12.028 1.00 96.81 275 LEU A O 1
ATOM 2070 N N . SER A 1 276 ? 6.494 -7.850 -13.316 1.00 96.56 276 SER A N 1
ATOM 2071 C CA . SER A 1 276 ? 5.830 -8.817 -12.437 1.00 96.56 276 SER A CA 1
ATOM 2072 C C . SER A 1 276 ? 6.551 -10.158 -12.456 1.00 96.56 276 SER A C 1
ATOM 2074 O O . SER A 1 276 ? 7.255 -10.474 -13.413 1.00 96.56 276 SER A O 1
ATOM 2076 N N . ILE A 1 277 ? 6.377 -10.963 -11.409 1.00 95.25 277 ILE A N 1
ATOM 2077 C CA . ILE A 1 277 ? 6.868 -12.341 -11.391 1.00 95.25 277 ILE A CA 1
ATOM 2078 C C . ILE A 1 277 ? 5.711 -13.289 -11.687 1.00 95.25 277 ILE A C 1
ATOM 2080 O O . ILE A 1 277 ? 4.661 -13.225 -11.043 1.00 95.25 277 ILE A O 1
ATOM 2084 N N . ARG A 1 278 ? 5.922 -14.198 -12.644 1.00 94.06 278 ARG A N 1
ATOM 2085 C CA . ARG A 1 278 ? 4.953 -15.227 -13.029 1.00 94.06 278 ARG A CA 1
ATOM 2086 C C . ARG A 1 278 ? 5.522 -16.629 -12.768 1.00 94.06 278 ARG A C 1
ATOM 2088 O O . ARG A 1 278 ? 6.632 -16.922 -13.221 1.00 94.06 278 ARG A O 1
ATOM 2095 N N . PRO A 1 279 ? 4.786 -17.514 -12.076 1.00 92.44 279 PRO A N 1
ATOM 2096 C CA . PRO A 1 279 ? 5.189 -18.907 -11.924 1.00 92.44 279 PRO A CA 1
ATOM 2097 C C . PRO A 1 279 ? 5.074 -19.664 -13.256 1.00 92.44 279 PRO A C 1
ATOM 2099 O O . PRO A 1 279 ? 4.129 -19.455 -14.014 1.00 92.44 279 PRO A O 1
ATOM 2102 N N . LYS A 1 280 ? 6.0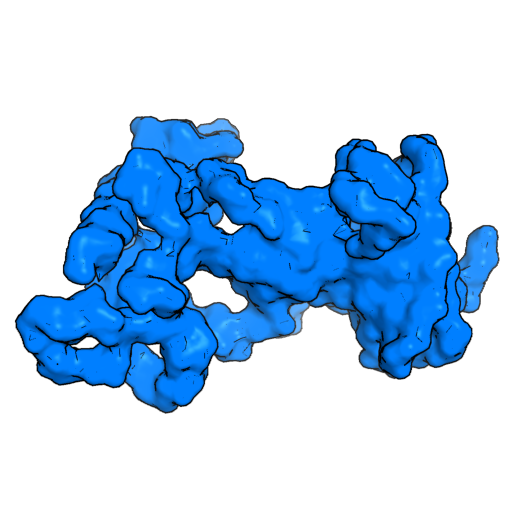21 -20.569 -13.537 1.00 91.62 280 LYS A N 1
ATOM 2103 C CA . LYS A 1 280 ? 5.958 -21.503 -14.682 1.00 91.62 280 LYS A CA 1
ATOM 2104 C C . LYS A 1 280 ? 5.258 -22.822 -14.350 1.00 91.62 280 LYS A C 1
ATOM 2106 O O . LYS A 1 280 ? 4.951 -23.595 -15.253 1.00 91.62 280 LYS A O 1
ATOM 2111 N N . SER A 1 281 ? 5.072 -23.113 -13.068 1.00 87.69 281 SER A N 1
ATOM 2112 C CA . SER A 1 281 ? 4.493 -24.360 -12.575 1.00 87.69 281 SER A CA 1
ATOM 2113 C C . SER A 1 281 ? 3.650 -24.100 -11.335 1.00 87.69 281 SER A C 1
ATOM 2115 O O . SER A 1 281 ? 3.940 -23.176 -10.572 1.00 87.69 281 SER A O 1
ATOM 2117 N N . ASP A 1 282 ? 2.660 -24.954 -11.095 1.00 87.50 282 ASP A N 1
ATOM 2118 C CA . ASP A 1 282 ? 1.837 -24.887 -9.890 1.00 87.50 282 ASP A CA 1
ATOM 2119 C C . ASP A 1 282 ? 2.697 -24.954 -8.622 1.00 87.50 282 ASP A C 1
ATOM 2121 O O . ASP A 1 282 ? 3.669 -25.708 -8.536 1.00 87.50 282 ASP A O 1
ATOM 2125 N N . GLY A 1 283 ? 2.352 -24.124 -7.637 1.00 85.44 283 GLY A N 1
ATOM 2126 C CA . GLY A 1 283 ? 3.081 -24.020 -6.372 1.00 85.44 283 GLY A CA 1
ATOM 2127 C C . GLY A 1 283 ? 4.414 -23.267 -6.443 1.00 85.44 283 GLY A C 1
ATOM 2128 O O . GLY A 1 283 ? 5.043 -23.089 -5.401 1.00 85.44 283 GLY A O 1
ATOM 2129 N N . ALA A 1 284 ? 4.848 -22.796 -7.619 1.00 90.62 284 ALA A N 1
ATOM 2130 C CA . ALA A 1 284 ? 6.000 -21.907 -7.702 1.00 90.62 284 ALA A CA 1
ATOM 2131 C C . ALA A 1 284 ? 5.644 -20.513 -7.165 1.00 90.62 284 ALA A C 1
ATOM 2133 O O . ALA A 1 284 ? 4.584 -19.958 -7.455 1.00 90.62 284 ALA A O 1
ATOM 2134 N N . THR A 1 285 ? 6.545 -19.947 -6.372 1.00 92.19 285 THR A N 1
ATOM 2135 C CA . THR A 1 285 ? 6.433 -18.597 -5.820 1.00 92.19 285 THR A CA 1
ATOM 2136 C C . THR A 1 285 ? 7.796 -17.941 -5.875 1.00 92.19 285 THR A C 1
ATOM 2138 O O . THR A 1 285 ? 8.821 -18.618 -5.788 1.00 92.19 285 THR A O 1
ATOM 2141 N N . CYS A 1 286 ? 7.848 -16.623 -6.029 1.00 93.12 286 CYS A N 1
ATOM 2142 C CA . CYS A 1 286 ? 9.105 -15.923 -5.847 1.00 93.12 286 CYS A CA 1
ATOM 2143 C C . CYS A 1 286 ? 8.899 -14.474 -5.428 1.00 93.12 286 CYS A C 1
ATOM 2145 O O . CYS A 1 286 ? 7.941 -13.837 -5.862 1.00 93.12 286 CYS A O 1
ATOM 2147 N N . VAL A 1 287 ? 9.828 -13.978 -4.616 1.00 93.81 287 VAL A N 1
ATOM 2148 C CA . VAL A 1 287 ? 10.053 -12.559 -4.352 1.00 93.81 287 VAL A CA 1
ATOM 2149 C C . VAL A 1 287 ? 11.439 -12.167 -4.845 1.00 93.81 287 VAL A C 1
ATOM 2151 O O . VAL A 1 287 ? 12.423 -12.863 -4.581 1.00 93.81 287 VAL A O 1
ATOM 2154 N N . LEU A 1 288 ? 11.512 -11.043 -5.548 1.00 92.88 288 LEU A N 1
ATOM 2155 C CA . LEU A 1 288 ? 12.749 -10.370 -5.921 1.00 92.88 288 LEU A CA 1
ATOM 2156 C C . LEU A 1 288 ? 12.778 -9.023 -5.209 1.00 92.88 288 LEU A C 1
ATOM 2158 O O . LEU A 1 288 ? 11.864 -8.226 -5.387 1.00 92.88 288 LEU A O 1
ATOM 2162 N N . VAL A 1 289 ? 13.825 -8.771 -4.430 1.00 93.00 289 VAL A N 1
ATOM 2163 C CA . VAL A 1 289 ? 14.070 -7.502 -3.740 1.00 93.00 289 VAL A CA 1
ATOM 2164 C C . VAL A 1 289 ? 15.151 -6.745 -4.499 1.00 93.00 289 VAL A C 1
ATOM 2166 O O . VAL A 1 289 ? 16.242 -7.273 -4.724 1.00 93.00 289 VAL A O 1
ATOM 2169 N N . TYR A 1 290 ? 14.860 -5.514 -4.898 1.00 92.31 290 TYR A N 1
ATOM 2170 C CA . TYR A 1 290 ? 15.750 -4.681 -5.698 1.00 92.31 290 TYR A CA 1
ATOM 2171 C C . TYR A 1 290 ? 16.161 -3.416 -4.947 1.00 92.31 290 TYR A C 1
ATOM 2173 O O . TYR A 1 290 ? 15.504 -2.969 -4.009 1.00 92.31 290 TYR A O 1
ATOM 2181 N N . LYS A 1 291 ? 17.291 -2.848 -5.357 1.00 90.56 291 LYS A N 1
ATOM 2182 C CA . LYS A 1 291 ? 17.766 -1.538 -4.912 1.00 90.56 291 LYS A CA 1
ATOM 2183 C C . LYS A 1 291 ? 17.260 -0.445 -5.842 1.00 90.56 291 LYS A C 1
ATOM 2185 O O . LYS A 1 291 ? 16.773 0.582 -5.390 1.00 90.56 291 LYS A O 1
ATOM 2190 N N . GLN A 1 292 ? 17.402 -0.676 -7.141 1.00 92.12 292 GLN A N 1
ATOM 2191 C CA . GLN A 1 292 ? 16.971 0.231 -8.194 1.00 92.12 292 GLN A CA 1
ATOM 2192 C C . GLN A 1 292 ? 16.721 -0.555 -9.479 1.00 92.12 292 GLN A C 1
ATOM 2194 O O . GLN A 1 292 ? 17.214 -1.673 -9.648 1.00 92.12 292 GLN A O 1
ATOM 2199 N N . ILE A 1 293 ? 15.954 0.047 -10.380 1.00 93.75 293 ILE A N 1
ATOM 2200 C CA . ILE A 1 293 ? 15.716 -0.464 -11.727 1.00 93.75 293 ILE A CA 1
ATOM 2201 C C . ILE A 1 293 ? 16.194 0.597 -12.709 1.00 93.75 293 ILE A C 1
ATOM 2203 O O . ILE A 1 293 ? 15.983 1.788 -12.493 1.00 93.75 293 ILE A O 1
ATOM 2207 N N . ILE A 1 294 ? 16.858 0.183 -13.777 1.00 93.12 294 ILE A N 1
ATOM 2208 C CA . ILE A 1 294 ? 17.453 1.068 -14.770 1.00 93.12 294 ILE A CA 1
ATOM 2209 C C . ILE A 1 294 ? 16.870 0.703 -16.126 1.00 93.12 294 ILE A C 1
ATOM 2211 O O . ILE A 1 294 ? 16.851 -0.467 -16.491 1.00 93.12 294 ILE A O 1
ATOM 2215 N N . LEU A 1 295 ? 16.398 1.696 -16.874 1.00 93.00 295 LEU A N 1
ATOM 2216 C CA . LEU A 1 295 ? 16.006 1.529 -18.274 1.00 93.00 295 LEU A CA 1
ATOM 2217 C C . LEU A 1 295 ? 16.973 2.306 -19.167 1.00 93.00 295 LEU A C 1
ATOM 2219 O O . LEU A 1 295 ? 17.416 3.387 -18.774 1.00 93.00 295 LEU A O 1
ATOM 2223 N N . SER A 1 296 ? 17.281 1.798 -20.357 1.00 89.88 296 SER A N 1
ATOM 2224 C CA . SER A 1 296 ? 18.190 2.456 -21.306 1.00 89.88 296 SER A CA 1
ATOM 2225 C C . SER A 1 296 ? 17.722 2.346 -22.758 1.00 89.88 296 SER A C 1
ATOM 2227 O O . SER A 1 296 ? 16.943 1.468 -23.138 1.00 89.88 296 SER A O 1
ATOM 2229 N N . ASP A 1 297 ? 18.216 3.272 -23.582 1.00 84.69 297 ASP A N 1
ATOM 2230 C CA . ASP A 1 297 ? 17.994 3.332 -25.034 1.00 84.69 297 ASP A CA 1
ATOM 2231 C C . ASP A 1 297 ? 18.997 2.478 -25.836 1.00 84.69 297 ASP A C 1
ATOM 2233 O O . ASP A 1 297 ? 18.925 2.405 -27.064 1.00 84.69 297 ASP A O 1
ATOM 2237 N N . ARG A 1 298 ? 19.930 1.816 -25.144 1.00 71.88 298 ARG A N 1
ATOM 2238 C CA . ARG A 1 298 ? 20.948 0.920 -25.701 1.00 71.88 298 ARG A CA 1
ATOM 2239 C C . ARG A 1 298 ? 21.026 -0.353 -24.868 1.00 71.88 298 ARG A C 1
ATOM 2241 O O . ARG A 1 298 ? 20.979 -0.279 -23.640 1.00 71.88 298 ARG A O 1
ATOM 2248 N N . SER A 1 299 ? 21.200 -1.488 -25.540 1.00 61.72 299 SER A N 1
ATOM 2249 C CA . SER A 1 299 ? 21.706 -2.717 -24.925 1.00 61.72 299 SER A CA 1
ATOM 2250 C C . SER A 1 299 ? 23.169 -2.486 -24.533 1.00 61.72 299 SER A C 1
ATOM 2252 O O . SER A 1 299 ? 23.967 -2.109 -25.398 1.00 61.72 299 SER A O 1
ATOM 2254 N N . SER A 1 300 ? 23.499 -2.631 -23.249 1.00 52.97 300 SER A N 1
ATOM 2255 C CA . SER A 1 300 ? 24.883 -2.560 -22.753 1.00 52.97 300 SER A CA 1
ATOM 2256 C C . SER A 1 300 ? 25.725 -3.734 -23.229 1.00 52.97 300 SER A C 1
ATOM 2258 O O . SER A 1 300 ? 25.186 -4.862 -23.201 1.00 52.97 300 SER A O 1
#

pLDDT: mean 90.39, std 7.31, range [52.97, 98.25]

Secondary structure (DSSP, 8-state):
-HHHHHHHHHHHHHHHH-BHHHHHHHHHH-GGGS-SSHHHHHHHTB--HHHHHHHHHHHHHHTT--EEEEEEEEE-TT--EEEEEEEEEEETTEEEEEETTTTEEEBSSSS--STTGGG-BPPHHHHHT-TTHHHHEE--TT-HHHHHHHHTT--TTTHHHH-SEEEETTBEEEEPPPPEEETTEEEEE-TTS--EEEEEE-TTSS-EEEEEEEEE-SS-EEEEEEEEEEE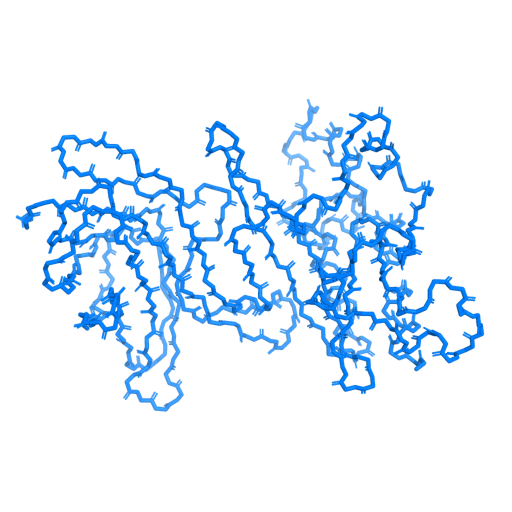EEES-EEEEEEETTEEEEEE--S--SEEEEEEEEEEPTTPEEEEEEEESSTT-EEEEEEEEEEEESS--

Sequence (300 aa):
MRQFGLALTAMNLVQQQVSSTRYGAVANTSPEDLPANDEEALSRGIGICGNQVSAFLNIATRVGLEARSLEFYWPDEADVRHSHIAAEVKISGKWAFFDVTWGTYFRRDPTASGQASLLEILSFDEAKAVPDRAAHAVTNESELSFRLQLINSLDPFDYFTKADGYLRGKSGNITLAAPRSNGGAWVYSSDGVPNHIGVSADYSTSHVGNASVGLRAAAHVVHGRIDEIGRGCVGSNVLVAAVNGREAVNEIVSPGTEKDFDLPDGVAAGDTITLSIRPKSDGATCVLVYKQIILSDRSS

Foldseek 3Di:
DVLLVQLLVLLVLLLVQAAQVQQVVCCVPPVVQADPALVSRRVVNYDDQVSSQLSSQVSSVVVPWDKFKKKFWFADPVRAIDIHIWMWTQAPNDTATARSRFSKWFWPDLPDDDDVRSRRTDHLVRLLPDPPSVSRMDTDCVRVVNVVCVVVVHDPVCSSPGGPWMATRNATEAEFTWFDDDPFKGKTFCRNHAQKAWWAGRNPHPDIYGYKYKYQAQFWFWKKKFQFPDKDKDAFKWKWWDWPRFIFTHGPDDDDRMDIGGHGPGDGHGIIIIIHMDHPDPPITMMTGTGIMMTGNDDD

Radius of gyration: 20.87 Å; chains: 1; bounding box: 52×47×54 Å